Protein AF-X1DGK4-F1 (afdb_monomer)

Organism: NCBI:txid412755

Structure (mmCIF, N/CA/C/O backbone):
data_AF-X1DGK4-F1
#
_entry.id   AF-X1DGK4-F1
#
loop_
_atom_site.group_PDB
_atom_site.id
_atom_site.type_symbol
_atom_site.label_atom_id
_atom_site.label_alt_id
_atom_site.label_comp_id
_atom_site.label_asym_id
_atom_site.label_entity_id
_atom_site.label_seq_id
_atom_site.pdbx_PDB_ins_code
_atom_site.Cartn_x
_atom_site.Cartn_y
_atom_site.Cartn_z
_atom_site.occupancy
_atom_site.B_iso_or_equiv
_atom_site.auth_seq_id
_atom_site.auth_comp_id
_atom_site.auth_asym_id
_atom_site.auth_atom_id
_atom_site.pdbx_PDB_model_num
ATOM 1 N N . MET A 1 1 ? 18.820 -9.851 -25.382 1.00 37.72 1 MET A N 1
ATOM 2 C CA . MET A 1 1 ? 18.407 -8.999 -24.252 1.00 37.72 1 MET A CA 1
ATOM 3 C C . MET A 1 1 ? 16.902 -9.165 -24.184 1.00 37.72 1 MET A C 1
ATOM 5 O O . MET A 1 1 ? 16.258 -8.823 -25.163 1.00 37.72 1 MET A O 1
ATOM 9 N N . PHE A 1 2 ? 16.364 -9.852 -23.173 1.00 41.88 2 PHE A N 1
ATOM 10 C CA . PHE A 1 2 ? 14.907 -9.937 -23.044 1.00 41.88 2 PHE A CA 1
ATOM 11 C C . PHE A 1 2 ? 14.433 -8.544 -22.642 1.00 41.88 2 PHE A C 1
ATOM 13 O O . PHE A 1 2 ? 14.764 -8.086 -21.549 1.00 41.88 2 PHE A O 1
ATOM 20 N N . GLU A 1 3 ? 13.758 -7.847 -23.556 1.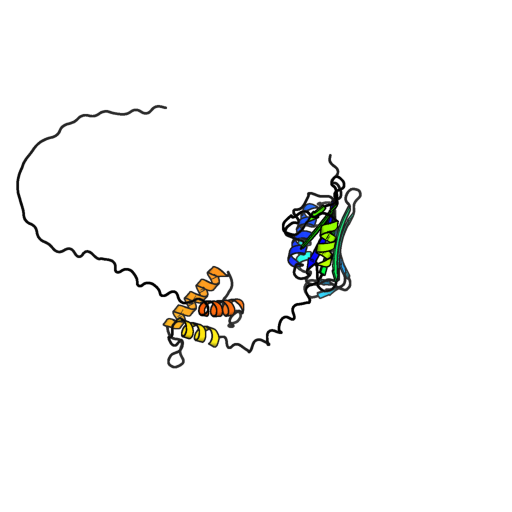00 51.84 3 GLU A N 1
ATOM 21 C CA . GLU A 1 3 ? 12.980 -6.662 -23.208 1.00 51.84 3 GLU A CA 1
ATOM 22 C C . GLU A 1 3 ? 12.075 -7.046 -22.036 1.00 51.84 3 GLU A C 1
ATOM 24 O O . GLU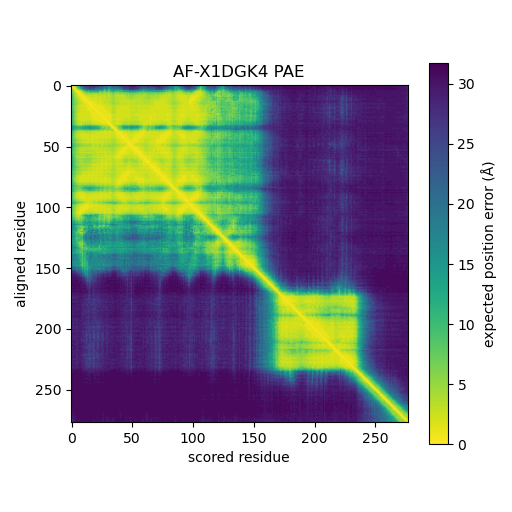 A 1 3 ? 11.429 -8.094 -22.053 1.00 51.84 3 GLU A O 1
ATOM 29 N N . SER A 1 4 ? 12.109 -6.264 -20.960 1.00 59.84 4 SER A N 1
ATOM 30 C CA . SER A 1 4 ? 11.258 -6.509 -19.801 1.00 59.84 4 SER A CA 1
ATOM 31 C C . SER A 1 4 ? 9.810 -6.321 -20.226 1.00 59.84 4 SER A C 1
ATOM 33 O O . SER A 1 4 ? 9.384 -5.204 -20.490 1.00 59.84 4 SER A O 1
ATOM 35 N N . ILE A 1 5 ? 9.068 -7.411 -20.323 1.00 61.56 5 ILE A N 1
ATOM 36 C CA . ILE A 1 5 ? 7.691 -7.409 -20.810 1.00 61.56 5 ILE A CA 1
ATOM 37 C C . ILE A 1 5 ? 6.784 -6.697 -19.796 1.00 61.56 5 ILE A C 1
ATOM 39 O O . ILE A 1 5 ? 7.003 -6.846 -18.585 1.00 61.56 5 ILE A O 1
ATOM 43 N N . PRO A 1 6 ? 5.799 -5.901 -20.253 1.00 63.31 6 PRO A N 1
ATOM 44 C CA . PRO A 1 6 ? 4.843 -5.268 -19.360 1.00 63.31 6 PRO A CA 1
ATOM 45 C C . PRO A 1 6 ? 4.000 -6.330 -18.653 1.00 63.31 6 PRO A C 1
ATOM 47 O O . PRO A 1 6 ? 3.403 -7.200 -19.285 1.00 63.31 6 PRO A O 1
ATOM 50 N N . LYS A 1 7 ? 3.951 -6.224 -17.329 1.00 76.19 7 LYS A N 1
ATOM 51 C CA . LYS A 1 7 ? 3.131 -7.048 -16.443 1.00 76.19 7 LYS A CA 1
ATOM 52 C C . LYS A 1 7 ? 2.004 -6.205 -15.903 1.00 76.19 7 LYS A C 1
ATOM 54 O O . LYS A 1 7 ? 2.250 -5.073 -15.479 1.00 76.19 7 LYS A O 1
ATOM 59 N N . GLU A 1 8 ? 0.798 -6.756 -15.862 1.00 78.50 8 GLU A N 1
ATOM 60 C CA . GLU A 1 8 ? -0.340 -6.081 -15.249 1.00 78.50 8 GLU A CA 1
ATOM 61 C C . GLU A 1 8 ? -0.880 -6.852 -14.051 1.00 78.50 8 GLU A C 1
ATOM 63 O O . GLU A 1 8 ? -0.996 -8.077 -14.065 1.00 78.50 8 GLU A O 1
ATOM 68 N N . ILE A 1 9 ? -1.199 -6.098 -13.002 1.00 81.88 9 ILE A N 1
ATOM 69 C CA . ILE A 1 9 ? -1.770 -6.590 -11.756 1.00 81.88 9 ILE A CA 1
ATOM 70 C C . ILE A 1 9 ? -3.021 -5.778 -11.470 1.00 81.88 9 ILE A C 1
ATOM 72 O O . ILE A 1 9 ? -2.945 -4.558 -11.327 1.00 81.88 9 ILE A O 1
ATOM 76 N N . ILE A 1 10 ? -4.158 -6.448 -11.314 1.00 82.00 10 ILE A N 1
ATOM 77 C CA . ILE A 1 10 ? -5.388 -5.827 -10.811 1.00 82.00 10 ILE A CA 1
ATOM 78 C C . ILE A 1 10 ? -5.710 -6.458 -9.466 1.00 82.00 10 ILE A C 1
ATOM 80 O O . ILE A 1 10 ? -6.089 -7.620 -9.416 1.00 82.00 10 ILE A O 1
ATOM 84 N N . GLY A 1 11 ? -5.561 -5.698 -8.386 1.00 83.00 11 GLY A N 1
ATOM 85 C CA . GLY A 1 11 ? -5.804 -6.138 -7.019 1.00 83.00 11 GLY A CA 1
ATOM 86 C C . GLY A 1 11 ? -7.044 -5.490 -6.407 1.00 83.00 11 GLY A C 1
ATOM 87 O O . GLY A 1 11 ? -7.286 -4.296 -6.588 1.00 83.00 11 GLY A O 1
ATOM 88 N N . ILE A 1 12 ? -7.812 -6.250 -5.627 1.00 83.62 12 ILE A N 1
ATOM 89 C CA . ILE A 1 12 ? -8.910 -5.716 -4.806 1.00 83.62 12 ILE A CA 1
ATOM 90 C C . ILE A 1 12 ? -8.653 -6.082 -3.347 1.00 83.62 12 ILE A C 1
ATOM 92 O O . ILE A 1 12 ? -8.341 -7.228 -3.025 1.00 83.62 12 ILE A O 1
ATOM 96 N N . ALA A 1 13 ? -8.788 -5.103 -2.455 1.00 85.31 13 ALA A N 1
ATOM 97 C CA . ALA A 1 13 ? -8.570 -5.292 -1.025 1.00 85.31 13 ALA A CA 1
ATOM 98 C C . ALA A 1 13 ? -9.462 -4.370 -0.185 1.00 85.31 13 ALA A C 1
ATOM 100 O O . ALA A 1 13 ? -10.015 -3.376 -0.664 1.00 85.31 13 ALA A O 1
ATOM 101 N N . TYR A 1 14 ? -9.596 -4.675 1.104 1.00 85.56 14 TYR A N 1
ATOM 102 C CA . TYR A 1 14 ? -10.248 -3.767 2.046 1.00 85.56 14 TYR A CA 1
ATOM 103 C C . TYR A 1 14 ? -9.376 -2.546 2.362 1.00 85.56 14 TYR A C 1
ATOM 105 O O . TYR A 1 14 ? -8.157 -2.638 2.453 1.00 85.56 14 TYR A O 1
ATOM 113 N N . ALA A 1 15 ? -10.007 -1.408 2.660 1.00 87.69 15 ALA A N 1
ATOM 114 C CA . ALA A 1 15 ? -9.309 -0.193 3.090 1.00 87.69 15 ALA A CA 1
ATOM 115 C C . ALA A 1 15 ? -8.479 -0.383 4.377 1.00 87.69 15 ALA A C 1
ATOM 117 O O . ALA A 1 15 ? -7.517 0.349 4.602 1.00 87.69 15 ALA A O 1
ATOM 118 N N . SER A 1 16 ? -8.815 -1.379 5.211 1.00 87.19 16 SER A N 1
ATOM 119 C CA . SER A 1 16 ? -8.002 -1.767 6.373 1.00 87.19 16 SER A CA 1
ATOM 120 C C . SER A 1 16 ? -6.618 -2.289 5.994 1.00 87.19 16 SER A C 1
ATOM 122 O O . SER A 1 16 ? -5.704 -2.197 6.805 1.00 87.19 16 SER A O 1
ATOM 124 N N . GLU A 1 17 ? -6.458 -2.792 4.770 1.00 88.69 17 GLU A N 1
ATO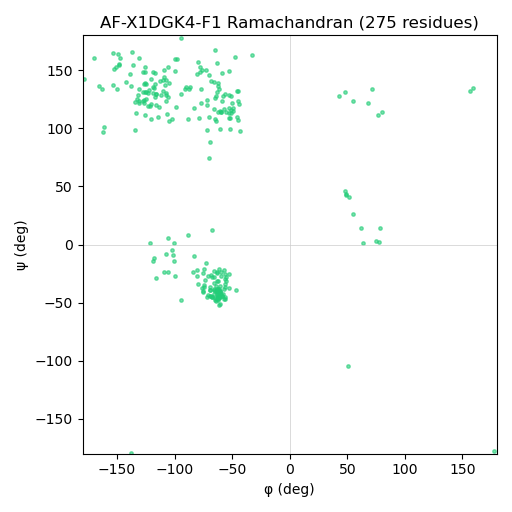M 125 C CA . GLU A 1 17 ? -5.207 -3.349 4.258 1.00 88.69 17 GLU A CA 1
ATOM 126 C C . GLU A 1 17 ? -4.312 -2.294 3.604 1.00 88.69 17 GLU A C 1
ATOM 128 O O . GLU A 1 17 ? -3.277 -2.630 3.032 1.00 88.69 17 GLU A O 1
ATOM 133 N N . TRP A 1 18 ? -4.657 -1.004 3.709 1.00 92.31 18 TRP A N 1
ATOM 134 C CA . TRP A 1 18 ? -3.868 0.073 3.109 1.00 92.31 18 TRP A CA 1
ATOM 135 C C . TRP A 1 18 ? -2.384 0.021 3.500 1.00 92.31 18 TRP A C 1
ATOM 137 O O . TRP A 1 18 ? -1.516 0.270 2.668 1.00 92.31 18 TRP A O 1
ATOM 147 N N . ASP A 1 19 ? -2.059 -0.344 4.742 1.00 90.25 19 ASP A N 1
ATOM 148 C CA . ASP A 1 19 ? -0.663 -0.482 5.169 1.00 90.25 19 ASP A CA 1
ATOM 149 C C . ASP A 1 19 ? 0.090 -1.599 4.424 1.00 90.25 19 ASP A C 1
ATOM 151 O O . ASP A 1 19 ? 1.262 -1.406 4.091 1.00 90.25 19 ASP A O 1
ATOM 155 N N . HIS A 1 20 ? -0.572 -2.714 4.100 1.00 87.62 20 HIS A N 1
ATOM 156 C CA . HIS A 1 20 ? -0.001 -3.800 3.296 1.00 87.62 20 HIS A CA 1
ATOM 157 C C . HIS A 1 20 ? 0.142 -3.386 1.826 1.00 87.62 20 HIS A C 1
ATOM 159 O O . HIS A 1 20 ? 1.217 -3.539 1.247 1.00 87.62 20 HIS A O 1
ATOM 165 N N . ILE A 1 21 ? -0.885 -2.753 1.250 1.00 90.50 21 ILE A N 1
ATOM 166 C CA . ILE A 1 21 ? -0.847 -2.240 -0.131 1.00 90.50 21 ILE A CA 1
ATOM 167 C C . ILE A 1 21 ? 0.263 -1.195 -0.285 1.00 90.50 21 ILE A C 1
ATOM 169 O O . ILE A 1 21 ? 1.006 -1.214 -1.261 1.00 90.50 21 ILE A O 1
ATOM 173 N N . LYS A 1 22 ? 0.464 -0.320 0.709 1.00 92.00 22 LYS A N 1
ATOM 174 C CA . LYS A 1 22 ? 1.599 0.615 0.726 1.00 92.00 22 LYS A CA 1
ATOM 175 C C . LYS A 1 22 ? 2.938 -0.098 0.660 1.00 92.00 22 LYS A C 1
ATOM 177 O O . LYS A 1 22 ? 3.841 0.394 -0.009 1.00 92.00 22 LYS A O 1
ATOM 182 N N . GLN A 1 23 ? 3.113 -1.196 1.390 1.00 89.50 23 GLN A N 1
ATOM 183 C CA . GLN A 1 23 ? 4.359 -1.962 1.336 1.00 89.50 23 GLN A CA 1
ATOM 184 C C . GLN A 1 23 ? 4.570 -2.564 -0.052 1.00 89.50 23 GLN A C 1
ATOM 186 O O . GLN A 1 23 ? 5.683 -2.484 -0.565 1.00 89.50 23 GLN A O 1
ATOM 191 N N . PHE A 1 24 ? 3.504 -3.065 -0.676 1.00 88.25 24 PHE A N 1
ATOM 192 C CA . PHE A 1 24 ? 3.545 -3.567 -2.046 1.00 88.25 24 PHE A CA 1
ATOM 193 C C . PHE A 1 24 ? 3.950 -2.484 -3.051 1.00 88.25 24 PHE A C 1
ATOM 195 O O . PHE A 1 24 ? 4.915 -2.661 -3.788 1.00 88.25 24 PHE A O 1
ATOM 202 N N . VAL A 1 25 ? 3.287 -1.320 -3.018 1.00 91.81 25 VAL A N 1
ATOM 203 C CA . VAL A 1 25 ? 3.622 -0.173 -3.881 1.00 91.81 25 VAL A CA 1
ATOM 204 C C . VAL A 1 25 ? 5.086 0.221 -3.695 1.00 91.81 25 VAL A C 1
ATOM 206 O O . VAL A 1 25 ? 5.796 0.435 -4.671 1.00 91.81 25 VAL A O 1
ATOM 209 N N . LYS A 1 26 ? 5.568 0.291 -2.448 1.00 91.56 26 LYS A N 1
ATOM 210 C CA . LYS A 1 26 ? 6.972 0.615 -2.169 1.00 91.56 26 LYS A CA 1
ATOM 211 C C . LYS A 1 26 ? 7.927 -0.420 -2.747 1.00 91.56 26 LYS A C 1
ATOM 213 O O . LYS A 1 26 ? 8.930 -0.018 -3.315 1.00 91.56 26 LYS A O 1
ATOM 218 N N . ALA A 1 27 ? 7.632 -1.711 -2.606 1.00 88.19 27 ALA A N 1
ATOM 219 C CA . ALA A 1 27 ? 8.454 -2.771 -3.177 1.00 88.19 27 ALA A CA 1
ATOM 220 C C . ALA A 1 27 ? 8.510 -2.658 -4.708 1.00 88.19 27 ALA A C 1
ATOM 222 O O . ALA A 1 27 ? 9.598 -2.688 -5.277 1.00 88.19 27 ALA A O 1
ATOM 223 N N . LEU A 1 28 ? 7.362 -2.428 -5.353 1.00 88.44 28 LEU A N 1
ATOM 224 C CA . LEU A 1 28 ? 7.272 -2.261 -6.802 1.00 88.44 28 LEU A CA 1
ATOM 225 C C . LEU A 1 28 ? 8.067 -1.039 -7.281 1.00 88.44 28 LEU A C 1
ATOM 227 O O . LEU A 1 28 ? 8.893 -1.162 -8.184 1.00 88.44 28 LEU A O 1
ATOM 231 N N . LEU A 1 29 ? 7.900 0.116 -6.629 1.00 90.56 29 LEU A N 1
ATOM 232 C CA . LEU A 1 29 ? 8.711 1.306 -6.904 1.00 90.56 29 LEU A CA 1
ATOM 233 C C . LEU A 1 29 ? 10.198 1.037 -6.669 1.00 90.56 29 LEU A C 1
ATOM 235 O O . LEU A 1 29 ? 11.021 1.428 -7.483 1.00 90.56 29 LEU A O 1
ATOM 239 N N . SER A 1 30 ? 10.566 0.340 -5.594 1.00 88.19 30 SER A N 1
ATOM 240 C CA . SER A 1 30 ? 11.967 0.036 -5.304 1.00 88.19 30 SER A CA 1
ATOM 241 C C . SER A 1 30 ? 12.631 -0.835 -6.373 1.00 88.19 30 SER A C 1
ATOM 243 O O . SER A 1 30 ? 13.833 -0.685 -6.571 1.00 88.19 30 SER A O 1
ATOM 245 N N . MET A 1 31 ? 11.878 -1.716 -7.037 1.00 84.00 31 MET A N 1
ATOM 246 C CA . MET A 1 31 ? 12.382 -2.603 -8.093 1.00 84.00 31 MET A CA 1
ATOM 247 C C . MET A 1 31 ? 12.427 -1.949 -9.478 1.00 84.00 31 MET A C 1
ATOM 249 O O . MET A 1 31 ? 13.173 -2.408 -10.337 1.00 84.00 31 MET A O 1
ATOM 253 N N . THR A 1 32 ? 11.608 -0.922 -9.709 1.00 86.19 32 THR A N 1
ATOM 254 C CA . THR A 1 32 ? 11.408 -0.310 -11.036 1.00 86.19 32 THR A CA 1
ATOM 255 C C . THR A 1 32 ? 12.009 1.087 -11.159 1.00 86.19 32 THR A C 1
ATOM 257 O O . THR A 1 32 ? 12.315 1.525 -12.267 1.00 86.19 32 THR A O 1
ATOM 260 N N . LEU A 1 33 ? 12.199 1.786 -10.036 1.00 86.25 33 LEU A N 1
ATOM 261 C CA . LEU A 1 33 ? 12.866 3.080 -9.992 1.00 86.25 33 LEU A CA 1
ATOM 262 C C . LEU A 1 33 ? 14.336 2.906 -10.383 1.00 86.25 33 LEU A C 1
ATOM 264 O O . LEU A 1 33 ? 15.102 2.242 -9.683 1.00 86.25 33 LEU A O 1
ATOM 268 N N . ASP A 1 34 ? 14.705 3.541 -11.487 1.00 76.38 34 ASP A N 1
ATOM 269 C CA . ASP A 1 34 ? 16.066 3.598 -12.008 1.00 76.38 34 ASP A CA 1
ATOM 270 C C . ASP A 1 34 ? 16.714 4.932 -11.620 1.00 76.38 34 ASP A C 1
ATOM 272 O O . ASP A 1 34 ? 16.017 5.895 -11.314 1.00 76.38 34 ASP A O 1
ATOM 276 N N . SER A 1 35 ? 18.042 5.016 -11.625 1.00 68.12 35 SER A N 1
ATOM 277 C CA . SER A 1 35 ? 18.765 6.237 -11.254 1.00 68.12 35 SER A CA 1
ATOM 278 C C . SER A 1 35 ? 18.539 7.409 -12.211 1.00 68.12 35 SER A C 1
ATOM 280 O O . SER A 1 35 ? 18.739 8.553 -11.806 1.00 68.12 35 SER A O 1
ATOM 282 N N . GLU A 1 36 ? 18.140 7.137 -13.455 1.00 73.62 36 GLU A N 1
ATOM 283 C CA . GLU A 1 36 ? 17.947 8.158 -14.496 1.00 73.62 36 GLU A CA 1
ATOM 284 C C . GLU A 1 36 ? 16.478 8.528 -14.737 1.00 73.62 36 GLU A C 1
ATOM 286 O O . GLU A 1 36 ? 16.190 9.456 -15.489 1.00 73.62 36 GLU A O 1
ATOM 291 N N . GLU A 1 37 ? 15.539 7.843 -14.084 1.00 80.31 37 GLU A N 1
ATOM 292 C CA . GLU A 1 37 ? 14.111 8.040 -14.308 1.00 80.31 37 GLU A CA 1
ATOM 293 C C . GLU A 1 37 ? 13.365 8.336 -13.006 1.00 80.31 37 GLU A C 1
ATOM 295 O O . GLU A 1 37 ? 13.751 7.908 -11.920 1.00 80.31 37 GLU A O 1
ATOM 300 N N . GLU A 1 38 ? 12.252 9.055 -13.115 1.00 89.50 38 GLU A N 1
ATOM 301 C CA . GLU A 1 38 ? 11.467 9.493 -11.966 1.00 89.50 38 GLU A CA 1
ATOM 302 C C . GLU A 1 38 ? 10.005 9.077 -12.074 1.00 89.50 38 GLU A C 1
ATOM 304 O O . GLU A 1 38 ? 9.430 9.003 -13.159 1.00 89.50 38 GLU A O 1
ATOM 309 N N . TYR A 1 39 ? 9.397 8.831 -10.916 1.00 92.88 39 TYR A N 1
ATOM 310 C CA . TYR A 1 39 ? 7.955 8.658 -10.812 1.00 92.88 39 TYR A CA 1
ATOM 311 C C . TYR A 1 39 ? 7.293 9.980 -10.441 1.00 92.88 39 TYR A C 1
ATOM 313 O O . TYR A 1 39 ? 7.646 10.580 -9.426 1.00 92.88 39 TYR A O 1
ATOM 321 N N . SER A 1 40 ? 6.266 10.379 -11.181 1.00 93.50 40 SER A N 1
ATOM 322 C CA . SER A 1 40 ? 5.312 11.398 -10.742 1.00 93.50 40 SER A CA 1
ATOM 323 C C . SER A 1 40 ? 4.255 10.744 -9.858 1.00 93.50 40 SER A C 1
ATOM 325 O O . SER A 1 40 ? 3.522 9.869 -10.319 1.00 93.50 40 SER A O 1
ATOM 327 N N . LEU A 1 41 ? 4.184 11.150 -8.589 1.00 95.69 41 LEU A N 1
ATOM 328 C CA . LEU A 1 41 ? 3.138 10.765 -7.644 1.00 95.69 41 LEU A CA 1
ATOM 329 C C . LEU A 1 41 ? 2.101 11.879 -7.582 1.00 95.69 41 LEU A C 1
ATOM 331 O O . LEU A 1 41 ? 2.396 12.966 -7.098 1.00 95.69 41 LEU A O 1
ATOM 335 N N . ILE A 1 42 ? 0.869 11.556 -7.965 1.00 96.50 42 ILE A N 1
ATOM 336 C CA . ILE A 1 42 ? -0.293 12.436 -7.843 1.00 96.50 42 ILE A CA 1
ATOM 337 C C . ILE A 1 42 ? -1.288 11.786 -6.887 1.00 96.50 42 ILE A C 1
ATOM 339 O O . ILE A 1 42 ? -1.776 10.682 -7.141 1.00 96.50 42 ILE A O 1
ATOM 343 N N . ALA A 1 43 ? -1.607 12.461 -5.787 1.00 96.81 43 ALA A N 1
ATOM 344 C CA . ALA A 1 43 ? -2.609 12.023 -4.824 1.00 96.81 43 ALA A CA 1
ATOM 345 C C . ALA A 1 43 ? -3.770 13.021 -4.756 1.00 96.81 43 ALA A C 1
ATOM 347 O O . ALA A 1 43 ? -3.563 14.210 -4.527 1.00 96.81 43 ALA A O 1
ATOM 348 N N . LEU A 1 44 ? -4.993 12.520 -4.922 1.00 97.06 44 LEU A N 1
ATOM 349 C CA . LEU A 1 44 ? -6.228 13.298 -4.893 1.00 97.06 44 LEU A CA 1
ATOM 350 C C . LEU A 1 44 ? -6.983 13.077 -3.585 1.00 97.06 44 LEU A C 1
ATOM 352 O O . LEU A 1 44 ? -7.092 11.942 -3.098 1.00 97.06 44 LEU A O 1
ATOM 356 N N . ASN A 1 45 ? -7.524 14.167 -3.040 1.00 96.12 45 ASN A N 1
ATOM 357 C CA . ASN A 1 45 ? -8.277 14.200 -1.787 1.00 96.12 45 ASN A CA 1
ATOM 358 C C . ASN A 1 45 ? -7.559 13.445 -0.656 1.00 96.12 45 ASN A C 1
ATOM 360 O O . ASN A 1 45 ? -8.150 12.638 0.064 1.00 96.12 45 ASN A O 1
ATOM 364 N N . ALA A 1 46 ? -6.257 13.695 -0.523 1.00 96.12 46 ALA A N 1
ATOM 365 C CA . ALA A 1 46 ? -5.356 12.939 0.331 1.00 96.12 46 ALA A CA 1
ATOM 366 C C . ALA A 1 46 ? -5.079 13.623 1.674 1.00 96.12 46 ALA A C 1
ATOM 368 O O . ALA A 1 46 ? -5.038 14.848 1.787 1.00 96.12 46 ALA A O 1
ATOM 369 N N . ILE A 1 47 ? -4.840 12.813 2.705 1.00 96.00 47 ILE A N 1
ATOM 370 C CA . ILE A 1 47 ? -4.290 13.245 3.988 1.00 96.00 47 ILE A CA 1
ATOM 371 C C . ILE A 1 47 ? -2.844 12.767 4.062 1.00 96.00 47 ILE A C 1
ATOM 373 O O . ILE A 1 47 ? -2.571 11.569 4.155 1.00 96.00 47 ILE A O 1
ATOM 377 N N . ILE A 1 48 ? -1.918 13.721 4.041 1.00 94.81 48 ILE A N 1
ATOM 378 C CA . ILE A 1 48 ? -0.475 13.486 4.022 1.00 94.81 48 ILE A CA 1
ATOM 379 C C . ILE A 1 48 ? 0.143 14.269 5.172 1.00 94.81 48 ILE A C 1
ATOM 381 O O . ILE A 1 48 ? -0.058 15.477 5.287 1.00 94.81 48 ILE A O 1
ATOM 385 N N . ASN A 1 49 ? 0.882 13.595 6.059 1.00 93.00 49 ASN A N 1
ATOM 386 C CA . ASN A 1 49 ? 1.451 14.223 7.264 1.00 93.00 49 ASN A CA 1
ATOM 387 C C . ASN A 1 49 ? 0.396 14.998 8.088 1.00 93.00 49 ASN A C 1
ATOM 389 O O . ASN A 1 49 ? 0.656 16.098 8.578 1.00 93.00 49 ASN A O 1
ATOM 393 N N . ASN A 1 50 ? -0.811 14.433 8.218 1.00 92.25 50 ASN A N 1
ATOM 394 C CA . ASN A 1 50 ? -1.976 15.035 8.885 1.00 92.25 50 ASN A CA 1
ATOM 395 C C . ASN A 1 50 ? -2.495 16.346 8.260 1.00 92.25 50 ASN A C 1
ATOM 397 O O . ASN A 1 50 ? -3.298 17.039 8.884 1.00 92.25 50 ASN A O 1
ATOM 401 N N . LYS A 1 51 ? -2.068 16.693 7.043 1.00 96.19 51 LYS A N 1
ATOM 402 C CA . LYS A 1 51 ? -2.610 17.810 6.262 1.00 96.19 51 LYS A CA 1
ATOM 403 C C . LYS A 1 51 ? -3.449 17.276 5.114 1.00 96.19 51 LYS A C 1
ATOM 405 O O . LYS A 1 51 ? -3.092 16.267 4.514 1.00 96.19 51 LYS A O 1
ATOM 410 N N . ARG A 1 52 ? -4.561 17.950 4.829 1.00 96.88 52 ARG A N 1
ATOM 411 C CA . ARG A 1 52 ? -5.449 17.602 3.721 1.00 96.88 52 ARG A CA 1
ATOM 412 C C . ARG A 1 52 ? -5.022 18.345 2.460 1.00 96.88 52 ARG A C 1
ATOM 414 O O . ARG A 1 52 ? -4.761 19.543 2.527 1.00 96.88 52 ARG A O 1
ATOM 421 N N . TYR A 1 53 ? -4.992 17.627 1.349 1.00 96.62 53 TYR A N 1
ATOM 422 C CA . TYR A 1 53 ? -4.677 18.123 0.018 1.00 96.62 53 TYR A CA 1
ATOM 423 C C . TYR A 1 53 ? -5.799 17.706 -0.930 1.00 96.62 53 TYR A C 1
ATOM 425 O O . TYR A 1 53 ? -6.210 16.546 -0.917 1.00 96.62 53 TYR A O 1
ATOM 433 N N . GLU A 1 54 ? -6.310 18.644 -1.724 1.00 96.31 54 GLU A N 1
ATOM 434 C CA . GLU A 1 54 ? -7.213 18.311 -2.836 1.00 96.31 54 GLU A CA 1
ATOM 435 C C . GLU A 1 54 ? -6.431 17.610 -3.945 1.00 96.31 54 GLU A C 1
ATOM 437 O O . GLU A 1 54 ? -6.836 16.553 -4.417 1.00 96.31 54 GLU A O 1
ATOM 442 N N . GLU A 1 55 ? -5.250 18.140 -4.249 1.00 97.12 55 GLU A N 1
ATOM 443 C CA . GLU A 1 55 ? -4.263 17.549 -5.137 1.00 97.12 55 GLU A CA 1
ATOM 444 C C . GLU A 1 55 ? -2.873 17.715 -4.515 1.00 97.12 55 GLU A C 1
ATOM 446 O O . GLU A 1 55 ? -2.539 18.762 -3.950 1.00 97.12 55 GLU A O 1
ATOM 451 N N . TYR A 1 56 ? -2.076 16.653 -4.567 1.00 96.50 56 TYR A N 1
ATOM 452 C CA . TYR A 1 56 ? -0.692 16.641 -4.124 1.00 96.50 56 TYR A CA 1
ATOM 453 C C . TYR A 1 56 ? 0.167 15.967 -5.188 1.00 96.50 56 TYR A C 1
ATOM 455 O O . TYR A 1 56 ? 0.026 14.764 -5.409 1.00 96.50 56 TYR A O 1
ATOM 463 N N . ASP A 1 57 ? 1.046 16.746 -5.812 1.00 96.12 57 ASP A N 1
ATOM 464 C CA . ASP A 1 57 ? 1.942 16.313 -6.883 1.00 96.12 57 ASP A CA 1
ATOM 465 C C . ASP A 1 57 ? 3.406 16.422 -6.432 1.00 96.12 57 ASP A C 1
ATOM 467 O O . ASP A 1 57 ? 3.838 17.447 -5.890 1.00 96.12 57 ASP A O 1
ATOM 471 N N . ILE A 1 58 ? 4.166 15.342 -6.604 1.00 94.75 58 ILE A N 1
ATOM 472 C CA . ILE A 1 58 ? 5.594 15.293 -6.301 1.00 94.75 58 ILE A CA 1
ATOM 473 C C . ILE A 1 58 ? 6.317 14.256 -7.159 1.00 94.75 58 ILE A C 1
ATOM 475 O O . ILE A 1 58 ? 5.790 13.194 -7.483 1.00 94.75 58 ILE A O 1
ATOM 479 N N . GLN A 1 59 ? 7.594 14.516 -7.424 1.00 93.38 59 GLN A N 1
ATOM 480 C CA . GLN A 1 59 ? 8.490 13.565 -8.071 1.00 93.38 59 GLN A CA 1
ATOM 481 C C . GLN A 1 59 ? 9.232 12.690 -7.051 1.00 93.38 59 GLN A C 1
ATOM 483 O O . GLN A 1 59 ? 9.810 13.178 -6.073 1.00 93.38 59 GLN A O 1
ATOM 488 N N . ILE A 1 60 ? 9.268 11.386 -7.312 1.00 92.25 60 ILE A N 1
ATOM 489 C CA . ILE A 1 60 ? 10.064 10.395 -6.591 1.00 92.25 60 ILE A CA 1
ATOM 490 C C . ILE A 1 60 ? 11.251 10.026 -7.480 1.00 92.25 60 ILE A C 1
ATOM 492 O O . ILE A 1 60 ? 11.100 9.298 -8.456 1.00 92.25 60 ILE A O 1
ATOM 496 N N . LYS A 1 61 ? 12.434 10.518 -7.104 1.00 91.00 61 LYS A N 1
ATOM 497 C CA . LYS A 1 61 ? 13.709 10.294 -7.808 1.00 91.00 61 LYS A CA 1
ATOM 498 C C . LYS A 1 61 ? 14.642 9.343 -7.059 1.00 91.00 61 LYS A C 1
ATOM 500 O O . LYS A 1 61 ? 15.716 9.000 -7.531 1.00 91.00 61 LYS A O 1
ATOM 505 N N . SER A 1 62 ? 14.295 8.978 -5.825 1.00 89.88 62 SER A N 1
ATOM 506 C CA . SER A 1 62 ? 15.170 8.189 -4.959 1.00 89.88 62 SER A CA 1
ATOM 507 C C . SER A 1 62 ? 14.406 7.268 -4.016 1.00 89.88 62 SER A C 1
ATOM 509 O O . SER A 1 62 ? 13.290 7.557 -3.576 1.00 89.88 62 SER A O 1
ATOM 511 N N . GLN A 1 63 ? 15.078 6.195 -3.596 1.00 86.75 63 GLN A N 1
ATOM 512 C CA . GLN A 1 63 ? 14.577 5.248 -2.594 1.00 86.75 63 GLN A CA 1
ATOM 513 C C . GLN A 1 63 ? 14.211 5.930 -1.263 1.00 86.75 63 GLN A C 1
ATOM 515 O O . GLN A 1 63 ? 13.305 5.499 -0.550 1.00 86.75 63 GLN A O 1
ATOM 520 N N . ALA A 1 64 ? 14.888 7.028 -0.912 1.00 87.81 64 ALA A N 1
ATOM 521 C CA . ALA A 1 64 ? 14.560 7.799 0.282 1.00 87.81 64 ALA A CA 1
ATOM 522 C C . ALA A 1 64 ? 13.173 8.455 0.176 1.00 87.81 64 ALA A C 1
ATOM 524 O O . ALA A 1 64 ? 12.430 8.468 1.159 1.00 87.81 64 ALA A O 1
ATOM 525 N N . GLN A 1 65 ? 12.805 8.945 -1.011 1.00 90.06 65 GLN A N 1
ATOM 526 C CA . GLN A 1 65 ? 11.525 9.609 -1.269 1.00 90.06 65 GLN A CA 1
ATOM 527 C C . GLN A 1 65 ? 10.351 8.628 -1.346 1.00 90.06 65 GLN A C 1
ATOM 529 O O . GLN A 1 65 ? 9.241 9.003 -0.983 1.00 90.06 65 GLN A O 1
ATOM 534 N N . ILE A 1 66 ? 10.585 7.351 -1.671 1.00 91.19 66 ILE A N 1
ATOM 535 C CA . ILE A 1 66 ? 9.560 6.290 -1.586 1.00 91.19 66 ILE A CA 1
ATOM 536 C C . ILE A 1 66 ? 8.946 6.210 -0.172 1.00 91.19 66 ILE A C 1
ATOM 538 O O . ILE A 1 66 ? 7.772 5.868 0.002 1.00 91.19 66 ILE A O 1
ATOM 542 N N . LYS A 1 67 ? 9.700 6.595 0.872 1.00 88.81 67 LYS A N 1
ATOM 543 C CA . LYS A 1 67 ? 9.193 6.650 2.254 1.00 88.81 67 LYS A CA 1
ATOM 544 C C . LYS A 1 67 ? 8.025 7.622 2.427 1.00 88.81 67 LYS A C 1
ATOM 546 O O . LYS A 1 67 ? 7.256 7.421 3.370 1.00 88.81 67 LYS A O 1
ATOM 551 N N . LEU A 1 68 ? 7.845 8.594 1.530 1.00 89.94 68 LEU A N 1
ATOM 552 C CA . LEU A 1 68 ? 6.702 9.506 1.514 1.00 89.94 68 LEU A CA 1
ATOM 553 C C . LEU A 1 68 ? 5.367 8.761 1.443 1.00 89.94 68 LEU A C 1
ATOM 555 O O . LEU A 1 68 ? 4.421 9.162 2.104 1.00 89.94 68 LEU A O 1
ATOM 559 N N . LEU A 1 69 ? 5.289 7.615 0.763 1.00 91.06 69 LEU A N 1
ATOM 560 C CA . LEU A 1 69 ? 4.060 6.810 0.744 1.00 91.06 69 LEU A CA 1
ATOM 561 C C . LEU A 1 69 ? 3.582 6.424 2.154 1.00 91.06 69 LEU A C 1
ATOM 563 O O . LEU A 1 69 ? 2.397 6.207 2.377 1.00 91.06 69 LEU A O 1
ATOM 567 N N . SER A 1 70 ? 4.491 6.361 3.135 1.00 91.94 70 SER A N 1
ATOM 568 C CA . SER A 1 70 ? 4.144 6.072 4.534 1.00 91.94 70 SER A CA 1
ATOM 569 C C . SER A 1 70 ? 3.332 7.180 5.197 1.00 91.94 70 SER A C 1
ATOM 571 O O . SER A 1 70 ? 2.607 6.888 6.145 1.00 91.94 70 SER A O 1
ATOM 573 N N . SER A 1 71 ? 3.481 8.431 4.754 1.00 93.62 71 SER A N 1
ATOM 574 C CA . SER A 1 71 ? 2.792 9.573 5.356 1.00 93.62 71 SER A CA 1
ATOM 575 C C . SER A 1 71 ? 1.370 9.760 4.839 1.00 93.62 71 SER A C 1
ATOM 577 O O . SER A 1 71 ? 0.633 10.556 5.424 1.00 93.62 71 SER A O 1
ATOM 579 N N . ILE A 1 72 ? 0.982 9.029 3.787 1.00 95.00 72 ILE A N 1
ATOM 580 C CA . ILE A 1 72 ? -0.374 9.027 3.244 1.00 95.00 72 ILE A CA 1
ATOM 581 C C . ILE A 1 72 ? -1.252 8.133 4.125 1.00 95.00 72 ILE A C 1
ATOM 583 O O . ILE A 1 72 ? -1.116 6.901 4.152 1.00 95.00 72 ILE A O 1
ATOM 587 N N . THR A 1 73 ? -2.147 8.760 4.882 1.00 93.81 73 THR A N 1
ATOM 588 C CA . THR A 1 73 ? -3.065 8.072 5.799 1.00 93.81 73 THR A CA 1
ATOM 589 C C . THR A 1 73 ? -4.458 7.908 5.215 1.00 93.81 73 THR A C 1
ATOM 591 O O . THR A 1 73 ? -5.142 6.952 5.570 1.00 93.81 73 THR A O 1
ATOM 594 N N . ASP A 1 74 ? -4.857 8.802 4.312 1.00 93.94 74 ASP A N 1
ATOM 595 C CA . ASP A 1 74 ? -6.141 8.756 3.623 1.00 93.94 74 ASP A CA 1
ATOM 596 C C . ASP A 1 74 ? -6.031 9.350 2.212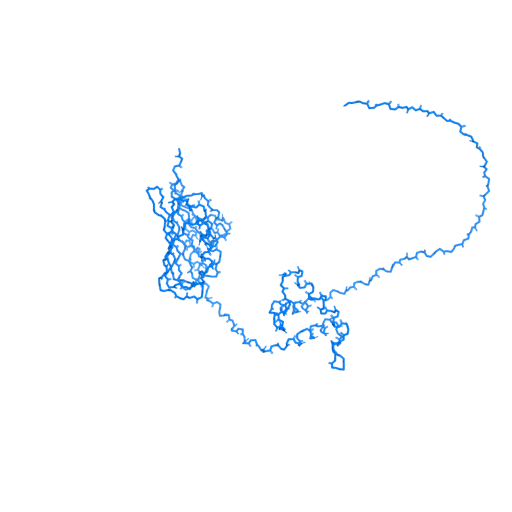 1.00 93.94 74 ASP A C 1
ATOM 598 O O . ASP A 1 74 ? -5.126 10.147 1.967 1.00 93.94 74 ASP A O 1
ATOM 602 N N . PHE A 1 75 ? -6.901 8.945 1.288 1.00 96.19 75 PHE A N 1
ATOM 603 C CA . PHE A 1 75 ? -6.911 9.378 -0.116 1.00 96.19 75 PHE A CA 1
ATOM 604 C C . PHE A 1 75 ? -8.176 8.906 -0.837 1.00 96.19 75 PHE A C 1
ATOM 606 O O . PHE A 1 75 ? -8.814 7.942 -0.413 1.00 96.19 75 PHE A O 1
ATOM 613 N N . GLU A 1 76 ? -8.499 9.548 -1.957 1.00 95.44 76 GLU A N 1
ATOM 614 C CA . GLU A 1 76 ? -9.453 9.023 -2.940 1.00 95.44 76 GLU A CA 1
ATOM 615 C C . GLU A 1 76 ? -8.726 8.269 -4.053 1.00 95.44 76 GLU A C 1
ATOM 617 O O . GLU A 1 76 ? -9.072 7.132 -4.376 1.00 95.44 76 GLU A O 1
ATOM 622 N N . LYS A 1 77 ? -7.672 8.875 -4.608 1.00 96.50 77 LYS A N 1
ATOM 623 C CA . LYS A 1 77 ? -6.869 8.278 -5.675 1.00 96.50 77 LYS A CA 1
ATOM 624 C C . LYS A 1 77 ? -5.396 8.612 -5.494 1.00 96.50 77 LYS A C 1
ATOM 626 O O . LYS A 1 77 ? -5.055 9.739 -5.163 1.00 96.50 77 LYS A O 1
ATOM 631 N N . ILE A 1 78 ? -4.532 7.640 -5.741 1.00 97.50 78 ILE A N 1
ATOM 632 C CA . ILE A 1 78 ? -3.088 7.809 -5.879 1.00 97.50 78 ILE A CA 1
ATOM 633 C C . ILE A 1 78 ? -2.717 7.259 -7.245 1.00 97.50 78 ILE A C 1
ATOM 635 O O . ILE A 1 78 ? -3.101 6.143 -7.588 1.00 97.50 78 ILE A O 1
ATOM 639 N N . SER A 1 79 ? -1.974 8.039 -8.011 1.00 96.31 79 SER A N 1
ATOM 640 C CA . SER A 1 79 ? -1.450 7.635 -9.305 1.00 96.31 79 SER A CA 1
ATOM 641 C C . SER A 1 79 ? 0.058 7.846 -9.306 1.00 96.31 79 SER A C 1
ATOM 643 O O . SER A 1 79 ? 0.531 8.904 -8.902 1.00 96.31 79 SER A O 1
ATOM 645 N N . LEU A 1 80 ? 0.805 6.836 -9.728 1.00 95.19 80 LEU A N 1
ATOM 646 C CA . LEU A 1 80 ? 2.249 6.872 -9.903 1.00 95.19 80 LEU A CA 1
ATOM 647 C C . LEU A 1 80 ? 2.541 6.559 -11.362 1.00 95.19 80 LEU A C 1
ATOM 649 O O . LEU A 1 80 ? 2.166 5.490 -11.846 1.00 95.19 80 LEU A O 1
ATOM 653 N N . TYR A 1 81 ? 3.205 7.483 -12.041 1.00 92.19 81 TYR A N 1
ATOM 654 C CA . TYR A 1 81 ? 3.551 7.341 -13.449 1.00 92.19 81 TYR A CA 1
ATOM 655 C C . TYR A 1 81 ? 5.048 7.512 -13.634 1.00 92.19 81 TYR A C 1
ATOM 657 O O . TYR A 1 81 ? 5.615 8.493 -13.164 1.00 92.19 81 TYR A O 1
ATOM 665 N N . GLN A 1 82 ? 5.661 6.585 -14.355 1.00 89.31 82 GLN A N 1
ATOM 666 C CA . GLN A 1 82 ? 7.007 6.716 -14.891 1.00 89.31 82 GLN A CA 1
ATOM 667 C C . GLN A 1 82 ? 6.911 6.475 -16.390 1.00 89.31 82 GLN A C 1
ATOM 669 O O . GLN A 1 82 ? 6.355 5.466 -16.835 1.00 89.31 82 GLN A O 1
ATOM 674 N N . TYR A 1 83 ? 7.399 7.440 -17.157 1.00 81.75 83 TYR A N 1
ATOM 675 C CA . TYR A 1 83 ? 7.353 7.411 -18.607 1.00 81.75 83 TYR A CA 1
ATOM 676 C C . TYR A 1 83 ? 8.710 7.825 -19.163 1.00 81.75 83 TYR A C 1
ATOM 678 O O . TYR A 1 83 ? 9.184 8.928 -18.893 1.00 81.75 83 TYR A O 1
ATOM 686 N N . SER A 1 84 ? 9.303 6.944 -19.956 1.00 76.75 84 SER A N 1
ATOM 687 C CA . SER A 1 84 ? 10.484 7.198 -20.769 1.00 76.75 84 SER A CA 1
ATOM 688 C C . SER A 1 84 ? 10.310 6.555 -22.146 1.00 76.75 84 SER A C 1
ATOM 690 O O . SER A 1 84 ? 9.278 5.950 -22.440 1.00 76.75 84 SER A O 1
ATOM 692 N N . GLU A 1 85 ? 11.320 6.687 -23.005 1.00 69.81 85 GLU A N 1
ATOM 693 C CA . GLU A 1 85 ? 11.348 6.013 -24.309 1.00 69.81 85 GLU A CA 1
ATOM 694 C C . GLU A 1 85 ? 11.292 4.477 -24.176 1.00 69.81 85 GLU A C 1
ATOM 696 O O . GLU A 1 85 ? 10.760 3.807 -25.057 1.00 69.81 85 GLU A O 1
ATOM 701 N N . TYR A 1 86 ? 11.767 3.923 -23.053 1.00 70.62 86 TYR A N 1
ATOM 702 C CA . TYR A 1 86 ? 11.930 2.476 -22.860 1.00 70.62 86 TYR A CA 1
ATOM 703 C C . TYR A 1 86 ? 11.101 1.899 -21.712 1.00 70.62 86 TYR A C 1
ATOM 705 O O . TYR A 1 86 ? 10.971 0.679 -21.611 1.00 70.62 86 TYR A O 1
ATOM 713 N N . LYS A 1 87 ? 10.553 2.742 -20.828 1.00 75.19 87 LYS A N 1
ATOM 714 C CA . LYS A 1 87 ? 9.796 2.306 -19.652 1.00 75.19 87 LYS A CA 1
ATOM 715 C C . LYS A 1 87 ? 8.475 3.035 -19.537 1.00 75.19 87 LYS A C 1
ATOM 717 O O . LYS A 1 87 ? 8.383 4.259 -19.612 1.00 75.19 87 LYS A O 1
ATOM 722 N N . ARG A 1 88 ? 7.436 2.249 -19.276 1.00 81.12 88 ARG A N 1
ATOM 723 C CA . ARG A 1 88 ? 6.101 2.748 -18.973 1.00 81.12 88 ARG A CA 1
ATOM 724 C C . ARG A 1 88 ? 5.557 1.998 -17.774 1.00 81.12 88 ARG A C 1
ATOM 726 O O . ARG A 1 88 ? 5.025 0.900 -17.914 1.00 81.12 88 ARG A O 1
ATOM 733 N N . ASN A 1 89 ? 5.677 2.621 -16.609 1.00 87.69 89 ASN A N 1
ATOM 734 C CA . ASN A 1 89 ? 5.134 2.084 -15.373 1.00 87.69 89 ASN A CA 1
ATOM 735 C C . ASN A 1 89 ? 3.989 2.969 -14.894 1.00 87.69 89 ASN A C 1
ATOM 737 O O . ASN A 1 89 ? 4.112 4.189 -14.784 1.00 87.69 89 ASN A O 1
ATOM 741 N N . ILE A 1 90 ? 2.857 2.340 -14.619 1.00 90.12 90 ILE A N 1
ATOM 742 C CA . ILE A 1 90 ? 1.626 2.983 -14.189 1.00 90.12 90 ILE A CA 1
ATOM 743 C C . ILE A 1 90 ? 1.127 2.223 -12.975 1.00 90.12 90 ILE A C 1
ATOM 745 O O . ILE A 1 90 ? 0.856 1.034 -13.063 1.00 90.12 90 ILE A O 1
ATOM 749 N N . ILE A 1 91 ? 0.959 2.907 -11.850 1.00 94.19 91 ILE A N 1
ATOM 750 C CA . ILE A 1 91 ? 0.344 2.335 -10.653 1.00 94.19 91 ILE A CA 1
ATOM 751 C C . ILE A 1 91 ? -0.787 3.260 -10.233 1.00 94.19 91 ILE A C 1
ATOM 753 O O . ILE A 1 91 ? -0.574 4.435 -9.951 1.00 94.19 91 ILE A O 1
ATOM 757 N N . ASN A 1 92 ? -1.996 2.729 -10.169 1.00 95.19 92 ASN A N 1
ATOM 758 C CA . ASN A 1 92 ? -3.186 3.421 -9.720 1.00 95.19 92 ASN A CA 1
ATOM 759 C C . ASN A 1 92 ? -3.745 2.719 -8.490 1.00 95.19 92 ASN A C 1
ATOM 761 O O . ASN A 1 92 ? -3.967 1.512 -8.484 1.00 95.19 92 ASN A O 1
ATOM 765 N N . VAL A 1 93 ? -4.018 3.498 -7.453 1.00 96.12 93 VAL A N 1
ATOM 766 C CA . VAL A 1 93 ? -4.702 3.042 -6.248 1.00 96.12 93 VAL A CA 1
ATOM 767 C C . VAL A 1 93 ? -5.894 3.952 -6.031 1.00 96.12 93 VAL A C 1
ATOM 769 O O . VAL A 1 93 ? -5.731 5.130 -5.729 1.00 96.12 93 VAL A O 1
ATOM 772 N N . SER A 1 94 ? -7.098 3.424 -6.189 1.00 95.06 94 SER A N 1
ATOM 773 C CA . SER A 1 94 ? -8.336 4.156 -5.918 1.00 95.06 94 SER A CA 1
ATOM 774 C C . SER A 1 94 ? -9.049 3.554 -4.725 1.00 95.06 94 SER A C 1
ATOM 776 O O . SER A 1 94 ? -9.105 2.331 -4.588 1.00 95.06 94 SER A O 1
ATOM 778 N N . LYS A 1 95 ? -9.628 4.403 -3.884 1.00 93.25 95 LYS A N 1
ATOM 779 C CA . LYS A 1 95 ? -10.392 3.987 -2.719 1.00 93.25 95 LYS A CA 1
ATOM 780 C C . LYS A 1 95 ? -11.815 4.522 -2.812 1.00 93.25 95 LYS A C 1
ATOM 782 O O . LYS A 1 95 ? -12.024 5.728 -2.759 1.00 93.25 95 LYS A O 1
ATOM 787 N N . ASP A 1 96 ? -12.790 3.617 -2.844 1.00 87.38 96 ASP A N 1
ATOM 788 C CA . ASP A 1 96 ? -14.200 3.949 -2.629 1.00 87.38 96 ASP A CA 1
ATOM 789 C C . ASP A 1 96 ? -14.683 3.301 -1.328 1.00 87.38 96 ASP A C 1
ATOM 791 O O . ASP A 1 96 ? -14.682 2.077 -1.162 1.00 87.38 96 ASP A O 1
ATOM 795 N N . LYS A 1 97 ? -15.099 4.138 -0.372 1.00 85.69 97 LYS A N 1
ATOM 796 C CA . LYS A 1 97 ? -15.549 3.725 0.967 1.00 85.69 97 LYS A CA 1
ATOM 797 C C . LYS A 1 97 ? -14.540 2.790 1.656 1.00 85.69 97 LYS A C 1
ATOM 799 O O . LYS A 1 97 ? -13.516 3.244 2.160 1.00 85.69 97 LYS A O 1
ATOM 804 N N . ASN A 1 98 ? -14.854 1.494 1.704 1.00 86.19 98 ASN A N 1
ATOM 805 C CA . ASN A 1 98 ? -14.092 0.458 2.402 1.00 86.19 98 ASN A CA 1
ATOM 806 C C . ASN A 1 98 ? -13.301 -0.449 1.450 1.00 86.19 98 ASN A C 1
ATOM 808 O O . ASN A 1 98 ? -12.748 -1.446 1.914 1.00 86.19 98 ASN A O 1
ATOM 812 N N . VAL A 1 99 ? -13.280 -0.151 0.153 1.00 86.50 99 VAL A N 1
ATOM 813 C CA . VAL A 1 99 ? -12.631 -0.973 -0.871 1.00 86.50 99 VAL A CA 1
ATOM 814 C C . VAL A 1 99 ? -11.528 -0.162 -1.532 1.00 86.50 99 VAL A C 1
ATOM 816 O O . VAL A 1 99 ? -11.719 1.005 -1.870 1.00 86.50 99 VAL A O 1
ATOM 819 N N . ILE A 1 100 ? -10.374 -0.796 -1.699 1.00 90.88 100 ILE A N 1
ATOM 820 C CA . ILE A 1 100 ? -9.264 -0.310 -2.505 1.00 90.88 100 ILE A CA 1
ATOM 821 C C . ILE A 1 100 ? -9.197 -1.169 -3.763 1.00 90.88 100 ILE A C 1
ATOM 823 O O . ILE A 1 100 ? -9.201 -2.398 -3.686 1.00 90.88 100 ILE A O 1
ATOM 827 N N . VAL A 1 101 ? -9.116 -0.499 -4.907 1.00 89.56 101 VAL A N 1
ATOM 828 C CA . VAL A 1 101 ? -8.774 -1.098 -6.194 1.00 89.56 101 VAL A CA 1
ATOM 829 C C . VAL A 1 101 ? -7.366 -0.641 -6.543 1.00 89.56 101 VAL A C 1
ATOM 831 O O . VAL A 1 101 ? -7.075 0.556 -6.564 1.00 89.56 101 VAL A O 1
ATOM 834 N N . PHE A 1 102 ? -6.497 -1.612 -6.772 1.00 90.19 102 PHE A N 1
ATOM 835 C CA . PHE A 1 102 ? -5.115 -1.442 -7.171 1.00 90.19 102 PHE A CA 1
ATOM 836 C C . PHE A 1 102 ? -4.970 -1.908 -8.616 1.00 90.19 102 PHE A C 1
ATOM 838 O O . PHE A 1 102 ? -5.433 -2.987 -8.965 1.00 90.19 102 PHE A O 1
ATOM 845 N N . ILE A 1 103 ? -4.323 -1.108 -9.449 1.00 89.88 103 ILE A N 1
ATOM 846 C CA . ILE A 1 103 ? -3.974 -1.470 -10.818 1.00 89.88 103 ILE A CA 1
ATOM 847 C C . ILE A 1 103 ? -2.517 -1.088 -11.007 1.00 89.88 103 ILE A C 1
ATOM 849 O O . ILE A 1 103 ? -2.164 0.069 -10.796 1.00 89.88 103 ILE A O 1
ATOM 853 N N . ALA A 1 104 ? -1.676 -2.025 -11.414 1.00 89.06 104 ALA A N 1
ATOM 854 C CA . ALA A 1 104 ? -0.324 -1.731 -11.854 1.00 89.06 104 ALA A CA 1
ATOM 855 C C . ALA A 1 104 ? -0.102 -2.297 -13.248 1.00 89.06 104 ALA A C 1
ATOM 857 O O . ALA A 1 104 ? -0.504 -3.419 -13.514 1.00 89.06 104 ALA A O 1
ATOM 858 N N . GLN A 1 105 ? 0.566 -1.532 -14.095 1.00 87.06 105 GLN A N 1
ATOM 859 C CA . GLN A 1 105 ? 1.196 -1.975 -15.327 1.00 87.06 105 GLN A CA 1
ATOM 860 C C . GLN A 1 105 ? 2.663 -1.585 -15.202 1.00 87.06 105 GLN A C 1
ATOM 862 O O . GLN A 1 105 ? 2.954 -0.407 -14.998 1.00 87.06 105 GLN A O 1
ATOM 867 N N . TYR A 1 106 ? 3.583 -2.541 -15.239 1.00 82.81 106 TYR A N 1
ATOM 868 C CA . TYR A 1 106 ? 4.992 -2.236 -15.023 1.00 82.81 106 TYR A CA 1
ATOM 869 C C . TYR A 1 106 ? 5.936 -3.189 -15.753 1.00 82.81 106 TYR A C 1
ATOM 871 O O . TYR A 1 106 ? 5.624 -4.350 -15.995 1.00 82.81 106 TYR A O 1
ATOM 879 N N . MET A 1 107 ? 7.121 -2.684 -16.068 1.00 74.12 107 MET A N 1
ATOM 880 C CA . MET A 1 107 ? 8.233 -3.408 -16.666 1.00 74.12 107 MET A CA 1
ATOM 881 C C . MET A 1 107 ? 9.252 -3.703 -15.561 1.00 74.12 107 MET A C 1
ATOM 883 O O . MET A 1 107 ? 9.904 -2.797 -15.040 1.00 74.12 107 MET A O 1
ATOM 887 N N . GLY A 1 108 ? 9.355 -4.965 -15.141 1.00 72.75 108 GLY A N 1
ATOM 888 C CA . GLY A 1 108 ? 10.210 -5.350 -14.015 1.00 72.75 108 GLY A CA 1
ATOM 889 C C . GLY A 1 108 ? 10.137 -6.837 -13.658 1.00 72.75 108 GLY A C 1
ATOM 890 O O . GLY A 1 108 ? 9.453 -7.609 -14.339 1.00 72.75 108 GLY A O 1
ATOM 891 N N . PRO A 1 109 ? 10.845 -7.275 -12.601 1.00 68.69 109 PRO A N 1
ATOM 892 C CA . PRO A 1 109 ? 10.777 -8.656 -12.133 1.00 68.69 109 PRO A CA 1
ATOM 893 C C . PRO A 1 109 ? 9.364 -9.015 -11.652 1.00 68.69 109 PRO A C 1
ATOM 895 O O . PRO A 1 109 ? 8.551 -8.154 -11.309 1.00 68.69 109 PRO A O 1
ATOM 898 N N . GLU A 1 110 ? 9.048 -10.308 -11.671 1.00 67.19 110 GLU A N 1
ATOM 899 C CA . GLU A 1 110 ? 7.809 -10.797 -11.067 1.00 67.19 110 GLU A CA 1
ATOM 900 C C . GLU A 1 110 ? 7.863 -10.594 -9.547 1.00 67.19 110 GLU A C 1
ATOM 902 O O . GLU A 1 110 ? 8.917 -10.764 -8.928 1.00 67.19 110 GLU A O 1
ATOM 907 N N . ILE A 1 111 ? 6.742 -10.186 -8.954 1.00 68.19 111 ILE A N 1
ATOM 908 C CA . ILE A 1 111 ? 6.623 -9.980 -7.511 1.00 68.19 111 ILE A CA 1
ATOM 909 C C . ILE A 1 111 ? 5.609 -10.976 -6.962 1.00 68.19 111 ILE A C 1
ATOM 911 O O . ILE A 1 111 ? 4.473 -11.045 -7.438 1.00 68.19 111 ILE A O 1
ATOM 915 N N . ASP A 1 112 ? 6.009 -11.688 -5.906 1.00 65.06 112 ASP A N 1
ATOM 916 C CA . ASP A 1 112 ? 5.081 -12.488 -5.117 1.00 65.06 112 ASP A CA 1
ATOM 917 C C . ASP A 1 112 ? 4.032 -11.574 -4.473 1.00 65.06 112 ASP A C 1
ATOM 919 O O . ASP A 1 112 ? 4.309 -10.721 -3.629 1.00 65.06 112 ASP A O 1
ATOM 923 N N . HIS A 1 113 ? 2.806 -11.754 -4.923 1.00 62.62 113 HIS A N 1
ATOM 924 C CA . HIS A 1 113 ? 1.636 -10.961 -4.597 1.00 62.62 113 HIS A CA 1
ATOM 925 C C . HIS A 1 113 ? 0.735 -11.641 -3.565 1.00 62.62 113 HIS A C 1
ATOM 927 O O . HIS A 1 113 ? -0.196 -11.013 -3.054 1.00 62.62 113 HIS A O 1
ATOM 933 N N . THR A 1 114 ? 1.029 -12.905 -3.244 1.00 59.72 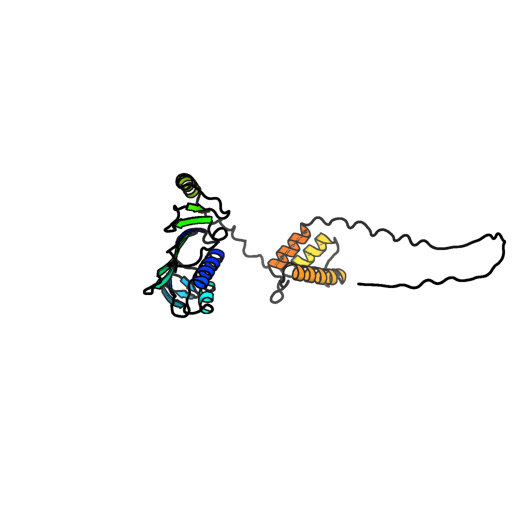114 THR A N 1
ATOM 934 C CA . THR A 1 114 ? 0.190 -13.802 -2.442 1.00 59.72 114 THR A CA 1
ATOM 935 C C . THR A 1 114 ? -0.128 -13.217 -1.064 1.00 59.72 114 THR A C 1
ATOM 937 O O . THR A 1 114 ? -1.132 -13.547 -0.457 1.00 59.72 114 THR A O 1
ATOM 940 N N . ASN A 1 115 ? 0.675 -12.279 -0.563 1.00 59.72 115 ASN A N 1
ATOM 941 C CA . ASN A 1 115 ? 0.474 -11.680 0.757 1.00 59.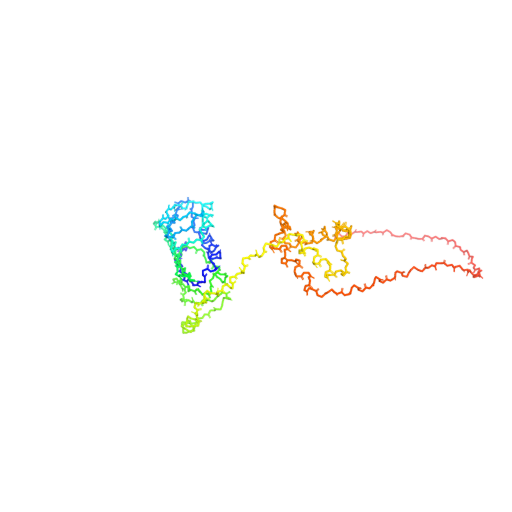72 115 ASN A CA 1
ATOM 942 C C . ASN A 1 115 ? -0.190 -10.290 0.741 1.00 59.72 115 ASN A C 1
ATOM 944 O O . ASN A 1 115 ? -0.345 -9.696 1.808 1.00 59.72 115 ASN A O 1
ATOM 948 N N . TYR A 1 116 ? -0.551 -9.743 -0.426 1.00 62.69 116 TYR A N 1
ATOM 949 C CA . TYR A 1 116 ? -0.884 -8.315 -0.553 1.00 62.69 116 TYR A CA 1
ATOM 950 C C . TYR A 1 116 ? -2.323 -8.013 -0.962 1.00 62.69 116 TYR A C 1
ATOM 952 O O . TYR A 1 116 ? -2.849 -6.969 -0.573 1.00 62.69 116 TYR A O 1
ATOM 960 N N . PHE A 1 117 ? -2.968 -8.906 -1.710 1.00 64.50 117 PHE A N 1
ATOM 961 C CA . PHE A 1 117 ? -4.325 -8.689 -2.204 1.00 64.50 117 PHE A CA 1
ATOM 962 C C . PHE A 1 117 ? -5.226 -9.853 -1.832 1.00 64.50 117 PHE A C 1
ATOM 964 O O . PHE A 1 117 ? -4.835 -11.005 -1.971 1.00 64.50 117 PHE A O 1
ATOM 971 N N . ASP A 1 118 ? -6.454 -9.555 -1.403 1.00 59.12 118 ASP A N 1
ATOM 972 C CA . ASP A 1 118 ? -7.475 -10.588 -1.198 1.00 59.12 118 ASP A CA 1
ATOM 973 C C . ASP A 1 118 ? -7.826 -11.292 -2.525 1.00 59.12 118 ASP A C 1
ATOM 975 O O . ASP A 1 118 ? -8.281 -12.436 -2.516 1.00 59.12 118 ASP A O 1
ATOM 979 N N . PHE A 1 119 ? -7.608 -10.601 -3.649 1.00 63.53 119 PHE A N 1
ATOM 980 C CA . PHE A 1 119 ? -7.775 -11.089 -5.013 1.00 63.53 119 PHE A CA 1
ATOM 981 C C . PHE A 1 119 ? -6.854 -10.325 -5.968 1.00 63.53 119 PHE A C 1
ATOM 983 O O . PHE A 1 119 ? -6.798 -9.093 -5.874 1.00 63.53 119 PHE A O 1
ATOM 990 N N . ALA A 1 120 ? -6.202 -11.025 -6.902 1.00 62.25 120 ALA A N 1
ATOM 991 C CA . ALA A 1 120 ? -5.428 -10.399 -7.967 1.00 62.25 120 ALA A CA 1
ATOM 992 C C . ALA A 1 120 ? -5.590 -11.074 -9.344 1.00 62.25 120 ALA A C 1
ATOM 994 O O . ALA A 1 120 ? -5.769 -12.288 -9.439 1.00 62.25 120 ALA A O 1
ATOM 995 N N . ILE A 1 121 ? -5.531 -10.263 -10.405 1.00 68.50 121 ILE A N 1
ATOM 996 C CA . ILE A 1 121 ? -5.490 -10.685 -11.815 1.00 68.50 121 ILE A CA 1
ATOM 997 C C . ILE A 1 121 ? -4.085 -10.434 -12.346 1.00 68.50 121 ILE A C 1
ATOM 999 O O . ILE A 1 121 ? -3.608 -9.303 -12.229 1.00 68.50 121 ILE A O 1
ATOM 1003 N N . TYR A 1 122 ? -3.481 -11.447 -12.961 1.00 65.62 122 TYR A N 1
ATOM 1004 C CA . TYR A 1 122 ? -2.194 -11.351 -13.642 1.00 65.62 122 TYR A CA 1
ATOM 1005 C C . TYR A 1 122 ? -2.412 -11.368 -15.139 1.00 65.62 122 TYR A C 1
ATOM 1007 O O . TYR A 1 122 ? -3.071 -12.264 -15.664 1.00 65.62 122 TYR A O 1
ATOM 1015 N N . LEU A 1 123 ? -1.853 -10.372 -15.813 1.00 64.38 123 LEU A N 1
ATOM 1016 C CA . LEU A 1 123 ? -1.756 -10.328 -17.263 1.00 64.38 123 LEU A CA 1
ATOM 1017 C C . LEU A 1 123 ? -0.263 -10.247 -17.591 1.00 64.38 123 LEU A C 1
ATOM 1019 O O . LEU A 1 123 ? 0.379 -9.228 -17.329 1.00 64.38 123 LEU A O 1
ATOM 1023 N N . ASP A 1 124 ? 0.285 -11.340 -18.114 1.00 59.78 124 ASP A N 1
ATOM 1024 C CA . ASP A 1 124 ? 1.587 -11.355 -18.782 1.00 59.78 124 ASP A CA 1
ATOM 1025 C C . ASP A 1 124 ? 1.333 -11.486 -20.291 1.00 59.78 124 ASP A C 1
ATOM 1027 O O . ASP A 1 124 ? 0.311 -12.015 -20.724 1.00 59.78 124 ASP A O 1
ATOM 1031 N N . SER A 1 125 ? 2.247 -10.981 -21.112 1.00 49.88 125 SER A N 1
ATOM 1032 C CA . SER A 1 125 ? 2.151 -11.092 -22.570 1.00 49.88 125 SER A CA 1
ATOM 1033 C C . SER A 1 125 ? 2.433 -12.515 -23.078 1.00 49.88 125 SER A C 1
ATOM 1035 O O . SER A 1 125 ? 2.114 -12.810 -24.229 1.00 49.88 125 SER A O 1
ATOM 1037 N N . PHE A 1 126 ? 3.038 -13.380 -22.252 1.00 50.94 126 PHE A N 1
ATOM 1038 C CA . PHE A 1 126 ? 3.384 -14.765 -22.614 1.00 50.94 126 PHE A CA 1
ATOM 1039 C C . PHE A 1 126 ? 2.486 -15.826 -21.983 1.00 50.94 126 PHE A C 1
ATOM 1041 O O . PHE A 1 126 ? 2.364 -16.915 -22.547 1.00 50.94 126 PHE A O 1
ATOM 1048 N N . ASP A 1 127 ? 1.843 -15.506 -20.863 1.00 59.34 127 ASP A N 1
ATOM 1049 C CA . ASP A 1 127 ? 1.002 -16.440 -20.126 1.00 59.34 127 ASP A CA 1
ATOM 1050 C C . ASP A 1 127 ? -0.475 -16.073 -20.249 1.00 59.34 127 ASP A C 1
ATOM 1052 O O . ASP A 1 127 ? -0.858 -14.910 -20.392 1.00 59.34 127 ASP A O 1
ATOM 1056 N N . LEU A 1 128 ? -1.337 -17.090 -20.191 1.00 59.62 128 LEU A N 1
ATOM 1057 C CA . LEU A 1 128 ? -2.773 -16.856 -20.110 1.00 59.62 128 LEU A CA 1
ATOM 1058 C C . LEU A 1 128 ? -3.084 -16.093 -18.817 1.00 59.62 128 LEU A C 1
ATOM 1060 O O . LEU A 1 128 ? -2.532 -16.440 -17.768 1.00 59.62 128 LEU A O 1
ATOM 1064 N N . PRO A 1 129 ? -3.988 -15.098 -18.862 1.00 65.88 129 PRO A N 1
ATOM 1065 C CA . PRO A 1 129 ? -4.388 -14.402 -17.659 1.00 65.88 129 PRO A CA 1
ATOM 1066 C C . PRO A 1 129 ? -4.905 -15.389 -16.632 1.00 65.88 129 PRO A C 1
ATOM 1068 O O . PRO A 1 129 ? -5.780 -16.209 -16.925 1.00 65.88 129 PRO A O 1
ATOM 1071 N N . TYR A 1 130 ? -4.379 -15.283 -15.423 1.00 65.06 130 TYR A N 1
ATOM 1072 C CA . TYR A 1 130 ? -4.798 -16.121 -14.320 1.00 65.06 130 TYR A CA 1
ATOM 1073 C C . TYR A 1 130 ? -5.091 -15.271 -13.098 1.00 65.06 130 TYR A C 1
ATOM 1075 O O . TYR A 1 130 ? -4.695 -14.108 -12.969 1.00 65.06 130 TYR A O 1
ATOM 1083 N N . PHE A 1 131 ? -5.840 -15.876 -12.197 1.00 71.19 131 PHE A N 1
ATOM 1084 C CA . PHE A 1 131 ? -6.401 -15.200 -11.053 1.00 71.19 131 PHE A CA 1
ATOM 1085 C C . PHE A 1 131 ? -6.002 -15.935 -9.801 1.00 71.19 131 PHE A C 1
ATOM 1087 O O . PHE A 1 131 ? -6.051 -17.162 -9.788 1.00 71.19 131 PHE A O 1
ATOM 1094 N N . SER A 1 132 ? -5.645 -15.206 -8.753 1.00 68.81 132 SER A N 1
ATOM 1095 C CA . SER A 1 132 ? -5.209 -15.810 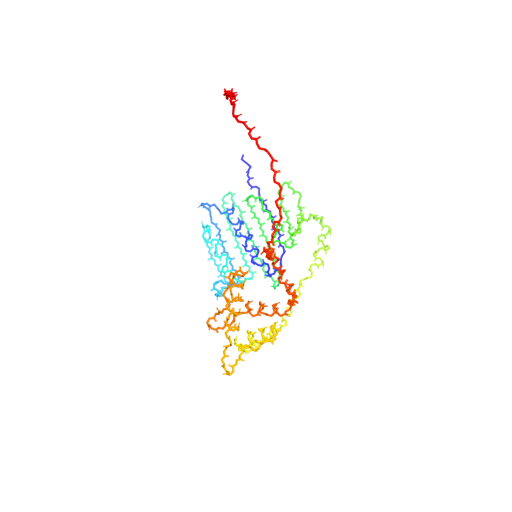-7.500 1.00 68.81 132 SER A CA 1
ATOM 1096 C C . SER A 1 132 ? -5.817 -15.138 -6.273 1.00 68.81 132 SER A C 1
ATOM 1098 O O . SER A 1 132 ? -6.213 -13.967 -6.299 1.00 68.81 132 SER A O 1
ATOM 1100 N N . ASP A 1 133 ? -5.921 -15.902 -5.184 1.00 69.31 133 ASP A N 1
ATOM 1101 C CA . ASP A 1 133 ? -6.187 -15.369 -3.845 1.00 69.31 133 ASP A CA 1
ATOM 1102 C C . ASP A 1 133 ? -4.889 -15.143 -3.057 1.00 69.31 133 ASP A C 1
ATOM 1104 O O . ASP A 1 133 ? -3.786 -15.509 -3.471 1.00 69.31 133 ASP A O 1
ATOM 1108 N N . ASN A 1 134 ? -5.038 -14.606 -1.844 1.00 63.28 134 ASN A N 1
ATOM 1109 C CA . ASN A 1 134 ? -3.942 -14.421 -0.893 1.00 63.28 134 ASN A CA 1
ATOM 1110 C C . ASN A 1 134 ? -3.331 -15.718 -0.317 1.00 63.28 134 ASN A C 1
ATOM 1112 O O . ASN A 1 134 ? -2.624 -15.697 0.693 1.00 63.28 134 ASN A O 1
ATOM 1116 N N . LYS A 1 135 ? -3.647 -16.876 -0.896 1.00 68.00 135 LYS A N 1
ATOM 1117 C CA . LYS A 1 135 ? -3.056 -18.174 -0.552 1.00 68.00 135 LYS A CA 1
ATOM 1118 C C . LYS A 1 135 ? -2.388 -18.829 -1.757 1.00 68.00 135 LYS A C 1
ATOM 1120 O O . LYS A 1 135 ? -1.870 -19.933 -1.611 1.00 68.00 135 LYS A O 1
ATOM 1125 N N . GLY A 1 136 ? -2.393 -18.163 -2.913 1.00 66.56 136 GLY A N 1
ATOM 1126 C CA . GLY A 1 136 ? -1.788 -18.651 -4.145 1.00 66.56 136 GLY A CA 1
ATOM 1127 C C . GLY A 1 136 ? -2.652 -19.694 -4.847 1.00 66.56 136 GLY A C 1
ATOM 1128 O O . GLY A 1 136 ? -2.161 -20.388 -5.733 1.00 66.56 136 GLY A O 1
ATOM 1129 N N . ASN A 1 137 ? -3.926 -19.831 -4.462 1.00 70.94 137 ASN A N 1
ATOM 1130 C CA . ASN A 1 137 ? -4.853 -20.682 -5.196 1.00 70.94 137 ASN A CA 1
ATOM 1131 C C . ASN A 1 137 ? -5.177 -19.993 -6.518 1.00 70.94 137 ASN A C 1
ATOM 1133 O O . ASN A 1 137 ? -5.627 -18.848 -6.502 1.00 70.94 137 ASN A O 1
ATOM 1137 N N . VAL A 1 138 ? -4.948 -20.681 -7.634 1.00 74.62 138 VAL A N 1
ATOM 1138 C CA . VAL A 1 138 ? -5.280 -20.182 -8.971 1.00 74.62 138 VAL A CA 1
ATOM 1139 C C . VAL A 1 138 ? -6.719 -20.563 -9.309 1.00 74.62 138 VAL A C 1
ATOM 1141 O O . VAL A 1 138 ? -7.111 -21.708 -9.091 1.00 74.62 138 VAL A O 1
ATOM 1144 N N . PHE A 1 139 ? -7.491 -19.613 -9.833 1.00 68.94 139 PHE A N 1
ATOM 1145 C CA . PHE A 1 139 ? -8.899 -19.788 -10.185 1.00 68.94 139 PHE A CA 1
ATOM 1146 C C . PHE A 1 139 ? -9.134 -19.613 -11.679 1.00 68.94 139 PHE A C 1
ATOM 1148 O O . PHE A 1 139 ? -8.516 -18.764 -12.329 1.00 68.94 139 PHE A O 1
ATOM 1155 N N . GLU A 1 140 ? -10.106 -20.350 -12.203 1.00 67.75 140 GLU A N 1
ATOM 1156 C CA . GLU A 1 140 ? -10.638 -20.097 -13.535 1.00 67.75 140 GLU A CA 1
ATOM 1157 C C . GLU A 1 140 ? -11.641 -18.929 -13.547 1.00 67.75 140 GLU A C 1
ATOM 1159 O O . GLU A 1 140 ? -12.304 -18.626 -12.552 1.00 67.75 140 GLU A O 1
ATOM 1164 N N . CYS A 1 141 ? -11.823 -18.299 -14.717 1.00 63.66 141 CYS A N 1
ATOM 1165 C CA . CYS A 1 141 ? -12.705 -17.137 -14.916 1.00 63.66 141 CYS A CA 1
ATOM 1166 C C . CYS A 1 141 ? -14.103 -17.284 -14.286 1.00 63.66 141 CYS A C 1
ATOM 1168 O O . CYS A 1 141 ? -14.669 -16.323 -13.760 1.00 63.66 141 CYS A O 1
ATOM 1170 N N . HIS A 1 142 ? -14.690 -18.480 -14.357 1.00 66.38 142 HIS A N 1
ATOM 1171 C CA . HIS A 1 142 ? -16.046 -18.735 -13.874 1.00 66.38 142 HIS A CA 1
ATOM 1172 C C . HIS A 1 142 ? -16.129 -18.784 -12.337 1.00 66.38 142 HIS A C 1
ATOM 1174 O O . HIS A 1 142 ? -17.099 -18.285 -11.760 1.00 66.38 142 HIS A O 1
ATOM 1180 N N . GLU A 1 143 ? -15.096 -19.296 -11.665 1.00 63.84 143 GLU A N 1
ATOM 1181 C CA . GLU A 1 143 ? -15.004 -19.357 -10.199 1.00 63.84 143 GLU A CA 1
ATOM 1182 C C . GLU A 1 143 ? -14.917 -17.951 -9.588 1.00 63.84 143 GLU A C 1
ATOM 1184 O O . GLU A 1 143 ? -15.399 -17.681 -8.488 1.00 63.84 143 GLU A O 1
ATOM 1189 N N . ILE A 1 144 ? -14.382 -17.002 -10.346 1.00 64.12 144 ILE A N 1
ATOM 1190 C CA . ILE A 1 144 ? -14.171 -15.621 -9.908 1.00 64.12 144 ILE A CA 1
ATOM 1191 C C . ILE A 1 144 ? -15.452 -14.833 -9.900 1.00 64.12 144 ILE A C 1
ATOM 1193 O O . ILE A 1 144 ? -15.673 -14.040 -8.991 1.00 64.12 144 ILE A O 1
ATOM 1197 N N . ILE A 1 145 ? -16.329 -15.058 -10.876 1.00 65.38 145 ILE A N 1
ATOM 1198 C CA . ILE A 1 145 ? -17.666 -14.470 -10.843 1.00 65.38 145 ILE A CA 1
ATOM 1199 C C . ILE A 1 145 ? -18.367 -14.887 -9.545 1.00 65.38 145 ILE A C 1
ATOM 1201 O O . ILE A 1 145 ? -19.033 -14.062 -8.916 1.00 65.38 145 ILE A O 1
ATOM 1205 N N . GLU A 1 146 ? -18.177 -16.127 -9.086 1.00 64.81 146 GLU A N 1
ATOM 1206 C CA . GLU A 1 146 ? -18.684 -16.545 -7.782 1.00 64.81 146 GLU A CA 1
ATOM 1207 C C . GLU A 1 146 ? -17.966 -15.868 -6.614 1.00 64.81 146 GLU A C 1
ATOM 1209 O O . GLU A 1 146 ? -18.635 -15.408 -5.689 1.00 64.81 146 GLU A O 1
ATOM 1214 N N . ILE A 1 147 ? -16.636 -15.765 -6.642 1.00 63.28 147 ILE A N 1
ATOM 1215 C CA . ILE A 1 147 ? -15.857 -15.098 -5.589 1.00 63.28 147 ILE A CA 1
ATOM 1216 C C . ILE A 1 147 ? -16.241 -13.617 -5.478 1.00 63.28 147 ILE A C 1
ATOM 1218 O O . ILE A 1 147 ? -16.541 -13.155 -4.379 1.00 63.28 147 ILE A O 1
ATOM 1222 N N . MET A 1 148 ? -16.343 -12.886 -6.590 1.00 65.00 148 MET A N 1
ATOM 1223 C CA . MET A 1 148 ? -16.789 -11.490 -6.629 1.00 65.00 148 MET A CA 1
ATOM 1224 C C . MET A 1 148 ? -18.224 -11.336 -6.120 1.00 65.00 148 MET A C 1
ATOM 1226 O O . MET A 1 148 ? -18.504 -10.434 -5.334 1.00 65.00 148 MET A O 1
ATOM 1230 N N . ARG A 1 149 ? -19.139 -12.245 -6.493 1.00 67.44 149 ARG A N 1
ATOM 1231 C CA . ARG A 1 149 ? -20.512 -12.266 -5.949 1.00 67.44 149 ARG A CA 1
ATOM 1232 C C . ARG A 1 149 ? -20.537 -12.538 -4.442 1.00 67.44 149 ARG A C 1
ATOM 1234 O O . ARG A 1 149 ? -21.425 -12.048 -3.740 1.00 67.44 149 ARG A O 1
ATOM 1241 N N . ARG A 1 150 ? -19.579 -13.318 -3.931 1.00 64.62 150 ARG A N 1
ATOM 1242 C CA . ARG A 1 150 ? -19.396 -13.602 -2.497 1.00 64.62 150 ARG A CA 1
ATOM 1243 C C . ARG A 1 150 ? -18.673 -12.473 -1.763 1.00 64.62 150 ARG A C 1
ATOM 1245 O O . ARG A 1 150 ? -18.846 -12.359 -0.547 1.00 64.62 150 ARG A O 1
ATOM 1252 N N . PHE A 1 151 ? -17.920 -11.630 -2.471 1.00 62.09 151 PHE A N 1
ATOM 1253 C CA . PHE A 1 151 ? -17.231 -10.457 -1.941 1.00 62.09 151 PHE A CA 1
ATOM 1254 C C . PHE A 1 151 ? -18.251 -9.377 -1.564 1.00 62.09 151 PHE A C 1
ATOM 1256 O O . PHE A 1 151 ? -18.453 -8.368 -2.231 1.00 62.09 151 PHE A O 1
ATOM 1263 N N . LYS A 1 152 ? -18.951 -9.602 -0.453 1.00 60.97 152 LYS A N 1
ATOM 1264 C CA . LYS A 1 152 ? -19.798 -8.582 0.149 1.00 60.97 152 LYS A CA 1
ATOM 1265 C C . LYS A 1 152 ? -18.875 -7.610 0.871 1.00 60.97 152 LYS A C 1
ATOM 1267 O O . LYS A 1 152 ? -18.167 -8.064 1.776 1.00 60.97 152 LYS A O 1
ATOM 1272 N N . PRO A 1 153 ? -18.878 -6.304 0.536 1.00 55.91 153 PRO A N 1
ATOM 1273 C CA . PRO A 1 153 ? -18.136 -5.330 1.314 1.00 55.91 153 PRO A CA 1
ATOM 1274 C C . PRO A 1 153 ? -18.563 -5.515 2.762 1.00 55.91 153 PRO A C 1
ATOM 1276 O O . PRO A 1 153 ? -19.748 -5.399 3.088 1.00 55.91 153 PRO A O 1
ATOM 1279 N N . LYS A 1 154 ? -17.615 -5.892 3.627 1.00 51.09 154 LYS A N 1
ATOM 1280 C CA . LYS A 1 154 ? -17.861 -5.948 5.063 1.00 51.09 154 LYS A CA 1
ATOM 1281 C C . LYS A 1 154 ? -18.411 -4.578 5.430 1.00 51.09 154 LYS A C 1
ATOM 1283 O O . LYS A 1 154 ? -17.683 -3.581 5.383 1.00 51.09 154 LYS A O 1
ATOM 1288 N N . ALA A 1 155 ? -19.711 -4.531 5.743 1.00 50.25 155 ALA A N 1
ATOM 1289 C CA . ALA A 1 155 ? -20.322 -3.356 6.337 1.00 50.25 155 ALA A CA 1
ATOM 1290 C C . ALA A 1 155 ? -19.364 -2.923 7.444 1.00 50.25 155 ALA A C 1
ATOM 1292 O O . ALA A 1 155 ? -18.892 -3.816 8.167 1.00 50.25 155 ALA A O 1
ATOM 1293 N N . PRO A 1 156 ? -19.003 -1.628 7.536 1.00 41.84 156 PRO A N 1
ATOM 1294 C CA . PRO A 1 156 ? -18.108 -1.185 8.586 1.00 41.84 156 PRO A CA 1
ATOM 1295 C C . PRO A 1 156 ? -18.695 -1.765 9.857 1.00 41.84 156 PRO A C 1
ATOM 1297 O O . PRO A 1 156 ? -19.852 -1.476 10.184 1.00 41.84 156 PRO A O 1
ATOM 1300 N N . LYS A 1 157 ? -17.968 -2.692 10.505 1.00 41.47 157 LYS A N 1
ATOM 1301 C CA . LYS A 1 157 ? -18.385 -3.165 11.818 1.00 41.47 157 LYS A CA 1
ATOM 1302 C C . LYS A 1 157 ? -18.590 -1.861 12.551 1.00 41.47 157 LYS A C 1
ATOM 1304 O O . LYS A 1 157 ? -17.631 -1.097 12.659 1.00 41.47 157 LYS A O 1
ATOM 1309 N N . LYS A 1 158 ? -19.829 -1.564 12.964 1.00 36.06 158 LYS A N 1
ATOM 1310 C CA . LYS A 1 158 ? -20.053 -0.550 13.982 1.00 36.06 158 LYS A CA 1
ATOM 1311 C C . LYS A 1 158 ? -19.124 -1.012 15.081 1.00 36.06 158 LYS A C 1
ATOM 1313 O O . LYS A 1 158 ? -19.418 -1.990 15.768 1.00 36.06 158 LYS A O 1
ATOM 1318 N N . VAL A 1 159 ? -17.948 -0.395 15.159 1.00 38.75 159 VAL A N 1
ATOM 1319 C CA . VAL A 1 159 ? -17.124 -0.445 16.341 1.00 38.75 159 VAL A CA 1
ATOM 1320 C C . VAL A 1 159 ? -18.146 -0.012 17.362 1.00 38.75 159 VAL A C 1
ATOM 1322 O O . VAL A 1 159 ? -18.659 1.107 17.264 1.00 38.75 159 VAL A O 1
ATOM 1325 N N . LYS A 1 160 ? -18.596 -0.947 18.214 1.00 39.34 160 LYS A N 1
ATOM 1326 C CA . LYS A 1 160 ? -19.336 -0.576 19.413 1.00 39.34 160 LYS A CA 1
ATOM 1327 C C . LYS A 1 160 ? -18.501 0.556 19.948 1.00 39.34 160 LYS A C 1
ATOM 1329 O O . LYS A 1 160 ? -17.335 0.301 20.250 1.00 39.34 160 LYS A O 1
ATOM 1334 N N . LYS A 1 161 ? -19.039 1.778 19.874 1.00 34.25 161 LYS A N 1
ATOM 1335 C CA . LYS A 1 161 ? -18.379 2.991 20.329 1.00 34.25 161 LYS A CA 1
ATOM 1336 C C . LYS A 1 161 ? -17.821 2.566 21.670 1.00 34.25 161 LYS A C 1
ATOM 1338 O O . LYS A 1 161 ? -18.618 2.202 22.536 1.00 34.25 161 LYS A O 1
ATOM 1343 N N . LEU A 1 162 ? -16.500 2.381 21.759 1.00 39.16 162 LEU A N 1
ATOM 1344 C CA . LEU A 1 162 ? -15.917 1.999 23.029 1.00 39.16 162 LEU A CA 1
ATOM 1345 C C . LEU A 1 162 ? -16.342 3.171 23.889 1.00 39.16 162 LEU A C 1
ATOM 1347 O O . LEU A 1 162 ? -16.028 4.312 23.527 1.00 39.16 162 LEU A O 1
ATOM 1351 N N . GLU A 1 163 ? -17.208 2.911 24.870 1.00 35.06 163 GLU A N 1
ATOM 1352 C CA . GLU A 1 163 ? -17.675 3.966 25.753 1.00 35.06 163 GLU A CA 1
ATOM 1353 C C . GLU A 1 163 ? -16.437 4.767 26.138 1.00 35.06 163 GLU A C 1
ATOM 1355 O O . GLU A 1 163 ? -15.395 4.145 26.401 1.00 35.06 163 GLU A O 1
ATOM 1360 N N . PRO A 1 164 ? -16.500 6.110 26.043 1.00 36.56 164 PRO A N 1
ATOM 1361 C CA . PRO A 1 164 ? -15.341 6.950 26.304 1.00 36.56 164 PRO A CA 1
ATOM 1362 C C . PRO A 1 164 ? -14.712 6.415 27.581 1.00 36.56 164 PRO A C 1
ATOM 1364 O O . PRO A 1 164 ? -15.465 6.229 28.544 1.00 36.56 164 PRO A O 1
ATOM 1367 N N . PRO A 1 165 ? -13.416 6.040 27.567 1.00 42.66 165 PRO A N 1
ATOM 1368 C CA . PRO A 1 165 ? -12.842 5.281 28.657 1.00 42.66 165 PRO A CA 1
ATOM 1369 C C . PRO A 1 165 ? -13.170 6.052 29.921 1.00 42.66 165 PRO A C 1
ATOM 1371 O O . PRO A 1 165 ? -12.733 7.199 30.076 1.00 42.66 165 PRO A O 1
ATOM 1374 N N . LYS A 1 166 ? -14.021 5.455 30.774 1.00 43.81 166 LYS A N 1
ATOM 1375 C CA . LYS A 1 166 ? -14.248 5.950 32.130 1.00 43.81 166 LYS A CA 1
ATOM 1376 C C . LYS A 1 166 ? -12.857 6.250 32.635 1.00 43.81 166 LYS A C 1
ATOM 1378 O O . LYS A 1 166 ? -12.029 5.347 32.566 1.00 43.81 166 LYS A O 1
ATOM 1383 N N . LYS A 1 167 ? -12.593 7.509 33.013 1.00 43.09 167 LYS A N 1
ATOM 1384 C CA . LYS A 1 167 ? -11.306 7.954 33.559 1.00 43.09 167 LYS A CA 1
ATOM 1385 C C . LYS A 1 167 ? -10.853 6.887 34.553 1.00 43.09 167 LYS A C 1
ATOM 1387 O O . LYS A 1 167 ? -11.386 6.820 35.658 1.00 43.09 167 LYS A O 1
ATOM 1392 N N . LEU A 1 168 ? -9.982 5.989 34.099 1.00 45.88 168 LEU A N 1
ATOM 1393 C CA . LEU A 1 168 ? -9.621 4.823 34.876 1.00 45.88 168 LEU A CA 1
ATOM 1394 C C . LEU A 1 168 ? -8.461 5.299 35.715 1.00 45.88 168 LEU A C 1
ATOM 1396 O O . LEU A 1 168 ? -7.395 5.642 35.201 1.00 45.88 168 LEU A O 1
ATOM 1400 N N . ASP A 1 169 ? -8.749 5.447 36.994 1.00 47.75 169 ASP A N 1
ATOM 1401 C CA . ASP A 1 169 ? -7.785 5.882 37.974 1.00 47.75 169 ASP A CA 1
ATOM 1402 C C . ASP A 1 169 ? -6.629 4.877 37.972 1.00 47.75 169 ASP A C 1
ATOM 1404 O O . ASP A 1 169 ? -6.821 3.697 38.278 1.00 47.75 169 ASP A O 1
ATOM 1408 N N . THR A 1 170 ? -5.446 5.331 37.555 1.00 51.69 170 THR A N 1
ATOM 1409 C CA . THR A 1 170 ? -4.259 4.509 37.257 1.00 51.69 170 THR A CA 1
ATOM 1410 C C . THR A 1 170 ? -3.880 3.563 38.403 1.00 51.69 170 THR A C 1
ATOM 1412 O O . THR A 1 170 ? -3.263 2.526 38.187 1.00 51.69 170 THR A O 1
ATOM 1415 N N . PHE A 1 171 ? -4.257 3.924 39.630 1.00 58.03 171 PHE A N 1
ATOM 1416 C CA . PHE A 1 171 ? -3.971 3.183 40.850 1.00 58.03 171 PHE A CA 1
ATOM 1417 C C . PHE A 1 171 ? -4.916 1.991 41.086 1.00 58.03 171 PHE A C 1
ATOM 1419 O O . PHE A 1 171 ? -4.519 1.009 41.709 1.00 58.03 171 PHE A O 1
ATOM 1426 N N . LYS A 1 172 ? -6.152 2.029 40.565 1.00 64.06 172 LYS A N 1
ATOM 1427 C CA . LYS A 1 172 ? -7.161 0.995 40.843 1.00 64.06 172 LYS A CA 1
ATOM 1428 C C . LYS A 1 172 ? -6.905 -0.307 40.090 1.00 64.06 172 LYS A C 1
ATOM 1430 O O . LYS A 1 172 ? -7.027 -1.364 40.695 1.00 64.06 172 LYS A O 1
ATOM 1435 N N . SER A 1 173 ? -6.487 -0.269 38.820 1.00 69.56 173 SER A N 1
ATOM 1436 C CA . SER A 1 173 ? -6.364 -1.508 38.033 1.00 69.56 173 SER A CA 1
ATOM 1437 C C . SER A 1 173 ? -5.223 -2.416 38.507 1.00 69.56 173 SER A C 1
ATOM 1439 O O . SER A 1 173 ? -5.387 -3.635 38.558 1.00 69.56 173 SER A O 1
ATOM 1441 N N . GLU A 1 174 ? -4.091 -1.853 38.939 1.00 80.62 174 GLU A N 1
ATOM 1442 C CA . GLU A 1 174 ? -2.976 -2.631 39.497 1.00 80.62 174 GLU A CA 1
ATOM 1443 C C . GLU A 1 174 ? -3.315 -3.239 40.862 1.00 80.62 174 GLU A C 1
ATOM 1445 O O . GLU A 1 174 ? -3.037 -4.418 41.094 1.00 80.62 174 GLU A O 1
ATOM 1450 N N . VAL A 1 175 ? -3.937 -2.445 41.742 1.00 82.00 175 VAL A N 1
ATOM 1451 C CA . VAL A 1 175 ? -4.394 -2.870 43.073 1.00 82.00 175 VAL A CA 1
ATOM 1452 C C . VAL A 1 175 ? -5.425 -3.988 42.947 1.00 82.00 175 VAL A C 1
ATOM 1454 O O . VAL A 1 175 ? -5.225 -5.068 43.502 1.00 82.00 175 VAL A O 1
ATOM 1457 N N . GLU A 1 176 ? -6.466 -3.782 42.137 1.00 82.56 176 GLU A N 1
ATOM 1458 C CA . GLU A 1 176 ? -7.522 -4.770 41.906 1.00 82.56 176 GLU A CA 1
ATOM 1459 C C . GLU A 1 176 ? -6.969 -6.062 41.294 1.00 82.56 176 GLU A C 1
ATOM 1461 O O . GLU A 1 176 ? -7.355 -7.161 41.697 1.00 82.56 176 GLU A O 1
ATOM 1466 N N . THR A 1 177 ? -6.034 -5.958 40.345 1.00 83.31 177 THR A N 1
ATOM 1467 C CA . THR A 1 177 ? -5.407 -7.129 39.718 1.00 83.31 177 THR A CA 1
ATOM 1468 C C . THR A 1 177 ? -4.589 -7.929 40.730 1.00 83.31 177 THR A C 1
ATOM 1470 O O . THR A 1 177 ? -4.717 -9.154 40.804 1.00 83.31 177 THR A O 1
ATOM 1473 N N . TYR A 1 178 ? -3.769 -7.259 41.544 1.00 85.81 178 TYR A N 1
ATOM 1474 C CA . TYR A 1 178 ? -2.979 -7.920 42.578 1.00 85.81 178 TYR A CA 1
ATOM 1475 C C . TYR A 1 178 ? -3.860 -8.594 43.629 1.00 85.81 178 TYR A C 1
ATOM 1477 O O . TYR A 1 178 ? -3.626 -9.759 43.966 1.00 85.81 178 TYR A O 1
ATOM 1485 N N . GLU A 1 179 ? -4.881 -7.895 44.120 1.00 87.06 179 GLU A N 1
ATOM 1486 C CA . GLU A 1 179 ? -5.802 -8.408 45.134 1.00 87.06 179 GLU A CA 1
ATOM 1487 C C . GLU A 1 179 ? -6.590 -9.610 44.611 1.00 87.06 179 GLU A C 1
ATOM 1489 O O . GLU A 1 179 ? -6.688 -10.625 45.302 1.00 87.06 179 GLU A O 1
ATOM 1494 N N . ARG A 1 180 ? -7.052 -9.575 43.355 1.00 83.62 180 ARG A N 1
ATOM 1495 C CA . ARG A 1 180 ? -7.751 -10.709 42.729 1.00 83.62 180 ARG A CA 1
ATOM 1496 C C . ARG A 1 180 ? -6.858 -11.930 42.530 1.00 83.62 180 ARG A C 1
ATOM 1498 O O . ARG A 1 180 ? -7.295 -13.047 42.796 1.00 83.62 180 ARG A O 1
ATOM 1505 N N . ILE A 1 181 ? -5.619 -11.741 42.076 1.00 83.31 181 ILE A N 1
ATOM 1506 C CA . ILE A 1 181 ? -4.704 -12.858 41.788 1.00 83.31 181 ILE A CA 1
ATOM 1507 C C . ILE A 1 181 ? -4.141 -13.459 43.079 1.00 83.31 181 ILE A C 1
ATOM 1509 O O . ILE A 1 181 ? -3.997 -14.676 43.194 1.00 83.31 181 ILE A O 1
ATOM 1513 N N . THR A 1 182 ? -3.786 -12.617 44.051 1.00 80.62 182 THR A N 1
ATOM 1514 C CA . THR A 1 182 ? -3.051 -13.053 45.247 1.00 80.62 182 THR A CA 1
ATOM 1515 C C . THR A 1 182 ? -3.927 -13.240 46.478 1.00 80.62 182 THR A C 1
ATOM 1517 O O . THR A 1 182 ? -3.463 -13.856 47.439 1.00 80.62 182 THR A O 1
ATOM 1520 N N . LYS A 1 183 ? -5.169 -12.734 46.460 1.00 82.25 183 LYS A N 1
ATOM 1521 C CA . LYS A 1 183 ? -6.077 -12.661 47.617 1.00 82.25 183 LYS A CA 1
ATOM 1522 C C . LYS A 1 183 ? -5.461 -11.941 48.827 1.00 82.25 183 LYS A C 1
ATOM 1524 O O . LYS A 1 183 ? -5.817 -12.228 49.966 1.00 82.25 183 LYS A O 1
ATOM 1529 N N . LYS A 1 184 ? -4.498 -11.042 48.593 1.00 84.88 184 LYS A N 1
ATOM 1530 C CA . LYS A 1 184 ? -3.824 -10.223 49.612 1.00 84.88 184 LYS A CA 1
ATOM 1531 C C . LYS A 1 184 ? -4.034 -8.754 49.298 1.00 84.88 184 LYS A C 1
ATOM 1533 O O . LYS A 1 184 ? -3.914 -8.383 48.138 1.00 84.88 184 LYS A O 1
ATOM 1538 N N . ASN A 1 185 ? -4.226 -7.937 50.330 1.00 85.19 185 ASN A N 1
ATOM 1539 C CA . ASN A 1 185 ? -4.424 -6.497 50.176 1.00 85.19 185 ASN A CA 1
ATOM 1540 C C . ASN A 1 185 ? -3.182 -5.836 49.564 1.00 85.19 185 ASN A C 1
ATOM 1542 O O . ASN A 1 185 ? -2.053 -6.060 50.020 1.00 85.19 185 ASN A O 1
ATOM 1546 N N . ALA A 1 186 ? -3.384 -5.015 48.536 1.00 83.38 186 ALA A N 1
ATOM 1547 C CA . ALA A 1 186 ? -2.312 -4.230 47.935 1.00 83.38 186 ALA A CA 1
ATOM 1548 C C . ALA A 1 186 ? -1.910 -3.062 48.845 1.00 83.38 186 ALA A C 1
ATOM 1550 O O . ALA A 1 186 ? -0.735 -2.687 48.883 1.00 83.38 186 ALA A O 1
ATOM 1551 N N . ILE A 1 187 ? -2.875 -2.542 49.610 1.00 86.00 187 ILE A N 1
ATOM 1552 C CA . ILE A 1 187 ? -2.753 -1.365 50.472 1.00 86.00 187 ILE A CA 1
ATOM 1553 C C . ILE A 1 187 ? -3.003 -1.765 51.928 1.00 86.00 187 ILE A C 1
ATOM 1555 O O . ILE A 1 187 ? -3.959 -2.471 52.244 1.00 86.00 187 ILE A O 1
ATOM 1559 N N . TRP A 1 188 ? -2.158 -1.278 52.834 1.00 76.88 188 TRP A N 1
ATOM 1560 C CA . TRP A 1 188 ? -2.348 -1.396 54.277 1.00 76.88 188 TRP A CA 1
ATOM 1561 C C . TRP A 1 188 ? -2.128 -0.034 54.937 1.00 76.88 188 TRP A C 1
ATOM 1563 O O . TRP A 1 188 ? -1.114 0.620 54.689 1.00 76.88 188 TRP A O 1
ATOM 1573 N N . ARG A 1 189 ? -3.090 0.410 55.762 1.00 74.12 189 ARG A N 1
ATOM 1574 C CA . ARG A 1 189 ? -3.072 1.731 56.430 1.00 74.12 189 ARG A CA 1
ATOM 1575 C C . ARG A 1 189 ? -2.761 2.900 55.474 1.00 74.12 189 ARG A C 1
ATOM 1577 O O . ARG A 1 189 ? -1.962 3.770 55.792 1.00 74.12 189 ARG A O 1
ATOM 1584 N N . GLY A 1 190 ? -3.356 2.887 54.279 1.00 75.88 190 GLY A N 1
ATOM 1585 C CA . GLY A 1 190 ? -3.183 3.946 53.273 1.00 75.88 190 GLY A CA 1
ATOM 1586 C C . GLY A 1 190 ? -1.864 3.911 52.489 1.00 75.88 190 GLY A C 1
ATOM 1587 O O . GLY A 1 190 ? -1.650 4.771 51.644 1.00 75.88 190 GLY A O 1
ATOM 1588 N N . SER A 1 191 ? -0.999 2.919 52.721 1.00 79.31 191 SER A N 1
ATOM 1589 C CA . SER A 1 191 ? 0.288 2.768 52.029 1.00 79.31 191 SER A CA 1
ATOM 1590 C C . SER A 1 191 ? 0.374 1.457 51.244 1.00 79.31 191 SER A C 1
ATOM 1592 O O . SER A 1 191 ? -0.210 0.446 51.642 1.00 79.31 191 SER A O 1
ATOM 1594 N N . GLU A 1 192 ? 1.100 1.455 50.123 1.00 87.12 192 GLU A N 1
ATOM 1595 C CA . GLU A 1 192 ? 1.366 0.235 49.354 1.00 87.12 192 GLU A CA 1
ATOM 1596 C C . GLU A 1 192 ? 2.157 -0.784 50.191 1.00 87.12 192 GLU A C 1
ATOM 1598 O O . GLU A 1 192 ? 3.177 -0.470 50.809 1.00 87.12 192 GLU A O 1
ATOM 1603 N N . THR A 1 193 ? 1.732 -2.047 50.174 1.00 87.25 193 THR A N 1
ATOM 1604 C CA . THR A 1 193 ? 2.478 -3.120 50.840 1.00 87.25 193 THR A CA 1
ATOM 1605 C C . THR A 1 193 ? 3.784 -3.423 50.095 1.00 87.25 193 THR A C 1
ATOM 1607 O O . THR A 1 193 ? 3.836 -3.436 48.863 1.00 87.25 193 THR A O 1
ATOM 1610 N N . LYS A 1 194 ? 4.852 -3.791 50.821 1.00 86.25 194 LYS A N 1
ATOM 1611 C CA . LYS A 1 194 ? 6.128 -4.228 50.204 1.00 86.25 194 LYS A CA 1
ATOM 1612 C C . LYS A 1 194 ? 5.940 -5.395 49.225 1.00 86.25 194 LYS A C 1
ATOM 1614 O O . LYS A 1 194 ? 6.688 -5.544 48.259 1.00 86.25 194 LYS A O 1
ATOM 1619 N N . THR A 1 195 ? 4.953 -6.252 49.479 1.00 86.44 195 THR A N 1
ATOM 1620 C CA . THR A 1 195 ? 4.598 -7.373 48.602 1.00 86.44 195 THR A CA 1
ATOM 1621 C C . THR A 1 195 ? 3.971 -6.911 47.292 1.00 86.44 195 THR A C 1
ATOM 1623 O O . THR A 1 195 ? 4.315 -7.458 46.243 1.00 86.44 195 THR A O 1
ATOM 1626 N N . PHE A 1 196 ? 3.126 -5.879 47.338 1.00 87.81 196 PHE A N 1
ATOM 1627 C 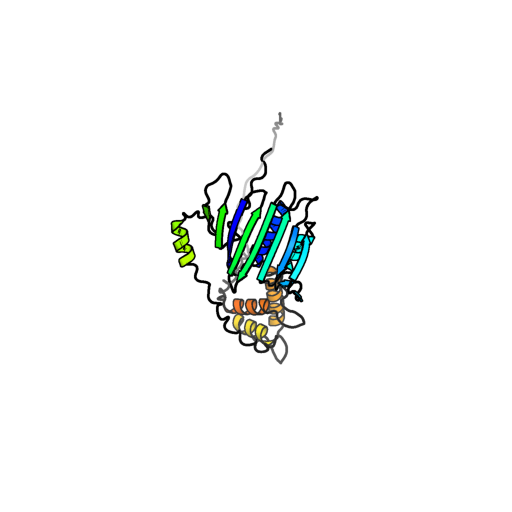CA . PHE A 1 196 ? 2.537 -5.267 46.153 1.00 87.81 196 PHE A CA 1
ATOM 1628 C C . PHE A 1 196 ? 3.595 -4.552 45.308 1.00 87.81 196 PHE A C 1
ATOM 1630 O O . PHE A 1 196 ? 3.695 -4.818 44.114 1.00 87.81 196 PHE A O 1
ATOM 1637 N N . GLN A 1 197 ? 4.484 -3.772 45.928 1.00 85.75 197 GLN A N 1
ATOM 1638 C CA . GLN A 1 197 ? 5.598 -3.110 45.233 1.00 85.75 197 GLN A CA 1
ATOM 1639 C C . GLN A 1 197 ? 6.496 -4.105 44.482 1.00 85.75 197 GLN A C 1
ATOM 1641 O O . GLN A 1 197 ? 6.799 -3.931 43.300 1.00 85.75 197 GLN A O 1
ATOM 1646 N N . LYS A 1 198 ? 6.878 -5.209 45.140 1.00 88.56 198 LYS A N 1
ATOM 1647 C CA . LYS A 1 198 ? 7.665 -6.282 44.507 1.00 88.56 198 LYS A CA 1
ATOM 1648 C C . LYS A 1 198 ? 6.910 -6.963 43.367 1.00 88.56 198 LYS A C 1
ATOM 1650 O O . LYS A 1 198 ? 7.514 -7.339 42.362 1.00 88.56 198 LYS A O 1
ATOM 1655 N N . TRP A 1 199 ? 5.603 -7.164 43.519 1.00 91.56 199 TRP A N 1
ATOM 1656 C CA . TRP A 1 199 ? 4.773 -7.711 42.451 1.00 91.56 199 TRP A CA 1
ATOM 1657 C C . TRP A 1 199 ? 4.711 -6.765 41.249 1.00 91.56 199 TRP A C 1
ATOM 1659 O O . TRP A 1 199 ? 5.003 -7.206 40.140 1.00 91.56 199 TRP A O 1
ATOM 1669 N N . LYS A 1 200 ? 4.461 -5.475 41.480 1.00 89.12 200 LYS A N 1
ATOM 1670 C CA . LYS A 1 200 ? 4.389 -4.423 40.460 1.00 89.12 200 LYS A CA 1
ATOM 1671 C C . LYS A 1 200 ? 5.674 -4.334 39.637 1.00 89.12 200 LYS A C 1
ATOM 1673 O O . LYS A 1 200 ? 5.624 -4.368 38.412 1.00 89.12 200 LYS A O 1
ATOM 1678 N N . LEU A 1 201 ? 6.841 -4.339 40.289 1.00 87.56 201 LEU A N 1
ATOM 1679 C CA . LEU A 1 201 ? 8.142 -4.357 39.603 1.00 87.56 201 LEU A CA 1
ATOM 1680 C C . LEU A 1 201 ? 8.315 -5.575 38.683 1.00 87.56 201 LEU A C 1
ATOM 1682 O O . LEU A 1 201 ? 8.772 -5.442 37.549 1.00 87.56 201 LEU A O 1
ATOM 1686 N N . ARG A 1 202 ? 7.928 -6.763 39.155 1.00 90.19 202 ARG A N 1
ATOM 1687 C CA . ARG A 1 202 ? 8.035 -8.006 38.380 1.00 90.19 202 ARG A CA 1
ATOM 1688 C C . ARG A 1 202 ? 7.097 -8.017 37.175 1.00 90.19 202 ARG A C 1
ATOM 1690 O O . ARG A 1 202 ? 7.534 -8.381 36.091 1.00 90.19 202 ARG A O 1
ATOM 1697 N N . VAL A 1 203 ? 5.842 -7.612 37.354 1.00 88.88 203 VAL A N 1
ATOM 1698 C CA . VAL A 1 203 ? 4.849 -7.575 36.269 1.00 88.88 203 VAL A CA 1
ATOM 1699 C C . VAL A 1 203 ? 5.233 -6.536 35.216 1.00 88.88 203 VAL A C 1
ATOM 1701 O O . VAL A 1 203 ? 5.162 -6.824 34.024 1.00 88.88 203 VAL A O 1
ATOM 1704 N N . ASN A 1 204 ? 5.745 -5.378 35.644 1.00 89.44 204 ASN A N 1
ATOM 1705 C CA . ASN A 1 204 ? 6.299 -4.361 34.751 1.00 89.44 204 ASN A CA 1
ATOM 1706 C C . ASN A 1 204 ? 7.464 -4.899 33.910 1.00 89.44 204 ASN A C 1
ATOM 1708 O O . ASN A 1 204 ? 7.533 -4.630 32.710 1.00 89.44 204 ASN A O 1
ATOM 1712 N N . LYS A 1 205 ? 8.380 -5.654 34.529 1.00 88.50 205 LYS A N 1
ATOM 1713 C CA . LYS A 1 205 ? 9.504 -6.282 33.826 1.00 88.50 205 LYS A CA 1
ATOM 1714 C C . LYS A 1 205 ? 9.017 -7.313 32.805 1.00 88.50 205 LYS A C 1
ATOM 1716 O O . LYS A 1 205 ? 9.402 -7.236 31.645 1.00 88.50 205 LYS A O 1
ATOM 1721 N N . GLU A 1 206 ? 8.116 -8.204 33.208 1.00 88.38 206 GLU A N 1
ATOM 1722 C CA . GLU A 1 206 ? 7.560 -9.243 32.331 1.00 88.38 206 GLU A CA 1
ATOM 1723 C C . GLU A 1 206 ? 6.791 -8.647 31.139 1.00 88.38 206 GLU A C 1
ATOM 1725 O O . GLU A 1 206 ? 6.888 -9.136 30.015 1.00 88.38 206 GLU A O 1
ATOM 1730 N N . PHE A 1 207 ? 6.053 -7.556 31.360 1.00 89.81 207 PHE A N 1
ATOM 1731 C CA . PHE A 1 207 ? 5.372 -6.832 30.288 1.00 89.81 207 PHE A CA 1
ATOM 1732 C C . PHE A 1 207 ? 6.358 -6.236 29.277 1.00 89.81 207 PHE A C 1
ATOM 1734 O O . PHE A 1 207 ? 6.153 -6.373 28.068 1.00 89.81 207 PHE A O 1
ATOM 1741 N N . ARG A 1 208 ? 7.437 -5.603 29.760 1.00 86.94 208 ARG A N 1
ATOM 1742 C CA . ARG A 1 208 ? 8.487 -5.037 28.900 1.00 86.94 208 ARG A CA 1
ATOM 1743 C C . ARG A 1 208 ? 9.180 -6.117 28.076 1.00 86.94 208 ARG A C 1
ATOM 1745 O O . ARG A 1 208 ? 9.337 -5.931 26.877 1.00 86.94 208 ARG A O 1
ATOM 1752 N N . GLU A 1 209 ? 9.530 -7.244 28.690 1.00 85.69 209 GLU A N 1
ATOM 1753 C CA . GLU A 1 209 ? 10.159 -8.378 27.997 1.00 85.69 209 GLU A CA 1
ATOM 1754 C C . GLU A 1 209 ? 9.255 -8.959 26.901 1.00 85.69 209 GLU A C 1
ATOM 1756 O O . GLU A 1 209 ? 9.733 -9.298 25.825 1.00 85.69 209 GLU A O 1
ATOM 1761 N N . LYS A 1 210 ? 7.940 -9.033 27.139 1.00 82.56 210 LYS A N 1
ATOM 1762 C CA . LYS A 1 210 ? 6.988 -9.607 26.174 1.00 82.56 210 LYS A CA 1
ATOM 1763 C C . LYS A 1 210 ? 6.598 -8.679 25.034 1.00 82.56 210 LYS A C 1
ATOM 1765 O O . LYS A 1 210 ? 6.261 -9.157 23.959 1.00 82.56 210 LYS A O 1
ATOM 1770 N N . THR A 1 211 ? 6.525 -7.378 25.292 1.00 81.69 211 THR A N 1
ATOM 1771 C CA . THR A 1 211 ? 5.894 -6.431 24.358 1.00 81.69 211 THR A CA 1
ATOM 1772 C C . THR A 1 211 ? 6.844 -5.367 23.826 1.00 81.69 211 THR A C 1
ATOM 1774 O O . THR A 1 211 ? 6.458 -4.621 22.929 1.00 81.69 211 THR A O 1
ATOM 1777 N N . GLY A 1 212 ? 8.041 -5.229 24.407 1.00 77.94 212 GLY A N 1
ATOM 1778 C CA . GLY A 1 212 ? 8.955 -4.113 24.146 1.00 77.94 212 GLY A CA 1
ATOM 1779 C C . GLY A 1 212 ? 8.409 -2.740 24.570 1.00 77.94 212 GLY A C 1
ATOM 1780 O O . GLY A 1 212 ? 9.067 -1.725 24.363 1.00 77.94 212 GLY A O 1
ATOM 1781 N N . GLY A 1 213 ? 7.201 -2.679 25.147 1.00 82.38 213 GLY A N 1
ATOM 1782 C CA . GLY A 1 213 ? 6.489 -1.445 25.461 1.00 82.38 213 GLY A CA 1
ATOM 1783 C C . GLY A 1 213 ? 6.639 -0.998 26.913 1.00 82.38 213 GLY A C 1
ATOM 1784 O O . GLY A 1 213 ? 6.925 -1.786 27.814 1.00 82.38 213 GLY A O 1
ATOM 1785 N N . PHE A 1 214 ? 6.382 0.287 27.165 1.00 84.75 214 PHE A N 1
ATOM 1786 C CA . PHE A 1 214 ? 6.395 0.843 28.517 1.00 84.75 214 PHE A CA 1
ATOM 1787 C C . PHE A 1 214 ? 5.029 0.688 29.213 1.00 84.75 214 PHE A C 1
ATOM 1789 O O . PHE A 1 214 ? 3.990 0.968 28.607 1.00 84.75 214 PHE A O 1
ATOM 1796 N N . PRO A 1 215 ? 5.007 0.274 30.496 1.00 84.06 215 PRO A N 1
ATOM 1797 C CA . PRO A 1 215 ? 3.765 0.098 31.250 1.00 84.06 215 PRO A CA 1
ATOM 1798 C C . PRO A 1 215 ? 3.051 1.424 31.551 1.00 84.06 215 PRO A C 1
ATOM 1800 O O . PRO A 1 215 ? 1.824 1.455 31.644 1.00 84.06 215 PRO A O 1
ATOM 1803 N N . TYR A 1 216 ? 3.797 2.532 31.621 1.00 84.44 216 TYR A N 1
ATOM 1804 C CA . TYR A 1 216 ? 3.248 3.865 31.871 1.00 84.44 216 TYR A CA 1
ATOM 1805 C C . TYR A 1 216 ? 3.699 4.877 30.823 1.00 84.44 216 TYR A C 1
ATOM 1807 O O . TYR A 1 216 ? 4.828 4.827 30.336 1.00 84.44 216 TYR A O 1
ATOM 1815 N N . PHE A 1 217 ? 2.829 5.845 30.551 1.00 77.94 217 PHE A N 1
ATOM 1816 C CA . PHE A 1 217 ? 3.110 7.047 29.781 1.00 77.94 217 PHE A CA 1
ATOM 1817 C C . PHE A 1 217 ? 2.605 8.267 30.557 1.00 77.94 217 PHE A C 1
ATOM 1819 O O . PHE A 1 217 ? 1.435 8.322 30.934 1.00 77.94 217 PHE A O 1
ATOM 1826 N N . LYS A 1 218 ? 3.488 9.238 30.831 1.00 76.62 218 LYS A N 1
ATOM 1827 C CA . LYS A 1 218 ? 3.178 10.449 31.625 1.00 76.62 218 LYS A CA 1
ATOM 1828 C C . LYS A 1 218 ? 2.463 10.144 32.958 1.00 76.62 218 LYS A C 1
ATOM 1830 O O . LYS A 1 218 ? 1.472 10.781 33.302 1.00 76.62 218 LYS A O 1
ATOM 1835 N N . GLY A 1 219 ? 2.929 9.117 33.674 1.00 70.06 219 GLY A N 1
ATOM 1836 C CA . GLY A 1 219 ? 2.360 8.696 34.963 1.00 70.06 219 GLY A CA 1
ATOM 1837 C C . GLY A 1 219 ? 1.019 7.951 34.884 1.00 70.06 219 GLY A C 1
ATOM 1838 O O . GLY A 1 219 ? 0.462 7.606 35.921 1.00 70.06 219 GLY A O 1
ATOM 1839 N N . LYS A 1 220 ? 0.499 7.674 33.681 1.00 76.44 220 LYS A N 1
ATOM 1840 C CA . LYS A 1 220 ? -0.732 6.899 33.457 1.00 76.44 220 LYS A CA 1
ATOM 1841 C C . LYS A 1 220 ? -0.413 5.532 32.870 1.00 76.44 220 LYS A C 1
ATOM 1843 O O . LYS A 1 220 ? 0.505 5.418 32.062 1.00 76.44 220 LYS A O 1
ATOM 1848 N N . ILE A 1 221 ? -1.169 4.507 33.253 1.00 80.00 221 ILE A N 1
ATOM 1849 C CA . ILE A 1 221 ? -1.059 3.165 32.672 1.00 80.00 221 ILE A CA 1
ATOM 1850 C C . ILE A 1 221 ? -1.394 3.219 31.178 1.00 80.00 221 ILE A C 1
ATOM 1852 O O . ILE A 1 221 ? -2.334 3.899 30.764 1.00 80.00 221 ILE A O 1
ATOM 1856 N N . THR A 1 222 ? -0.605 2.540 30.347 1.00 81.88 222 THR A N 1
ATOM 1857 C CA . THR A 1 222 ? -0.902 2.442 28.914 1.00 81.88 222 THR A CA 1
ATOM 1858 C C . THR A 1 222 ? -2.028 1.437 28.673 1.00 81.88 222 THR A C 1
ATOM 1860 O O . THR A 1 222 ? -2.150 0.448 29.391 1.00 81.88 222 THR A O 1
ATOM 1863 N N . GLN A 1 223 ? -2.832 1.634 27.622 1.00 81.94 223 GLN A N 1
ATOM 1864 C CA . GLN A 1 223 ? -3.908 0.691 27.265 1.00 81.94 223 GLN A CA 1
ATOM 1865 C C . GLN A 1 223 ? -3.382 -0.737 27.043 1.00 81.94 223 GLN A C 1
ATOM 1867 O O . GLN A 1 223 ? -4.022 -1.711 27.427 1.00 81.94 223 GLN A O 1
ATOM 1872 N N . LYS A 1 224 ? -2.182 -0.864 26.459 1.00 80.75 224 LYS A N 1
ATOM 1873 C CA . LYS A 1 224 ? -1.512 -2.157 26.261 1.00 80.75 224 LYS A CA 1
ATOM 1874 C C . LYS A 1 224 ? -1.190 -2.839 27.592 1.00 80.75 224 LYS A C 1
ATOM 1876 O O . LYS A 1 224 ? -1.351 -4.052 27.703 1.00 80.75 224 LYS A O 1
ATOM 1881 N N . TYR A 1 225 ? -0.757 -2.072 28.592 1.00 85.06 225 TYR A N 1
ATOM 1882 C CA . TYR A 1 225 ? -0.457 -2.609 29.914 1.00 85.06 225 TYR A CA 1
ATOM 1883 C C . TYR A 1 225 ? -1.731 -2.943 30.702 1.00 85.06 225 TYR A C 1
ATOM 1885 O O . TYR A 1 225 ? -1.795 -3.994 31.328 1.00 85.06 225 TYR A O 1
ATOM 1893 N N . ASP A 1 226 ? -2.793 -2.146 30.577 1.00 84.12 226 ASP A N 1
ATOM 1894 C CA . ASP A 1 226 ? -4.092 -2.455 31.191 1.00 84.12 226 ASP A CA 1
ATOM 1895 C C . ASP A 1 226 ? -4.719 -3.748 30.630 1.00 84.12 226 ASP A C 1
ATOM 1897 O O . ASP A 1 226 ? -5.168 -4.624 31.373 1.00 84.12 226 ASP A O 1
ATOM 1901 N N . LEU A 1 227 ? -4.660 -3.944 29.308 1.00 83.75 227 LEU A N 1
ATOM 1902 C CA . LEU A 1 227 ? -5.054 -5.206 28.669 1.00 83.75 227 LEU A CA 1
ATOM 1903 C C . LEU A 1 227 ? -4.211 -6.389 29.164 1.00 83.75 227 LEU A C 1
ATOM 1905 O O . LEU A 1 227 ? -4.735 -7.482 29.389 1.00 83.75 227 LEU A O 1
ATOM 1909 N N . TYR A 1 228 ? -2.908 -6.175 29.356 1.00 85.50 228 TYR A N 1
ATOM 1910 C CA . TYR A 1 228 ? -2.011 -7.190 29.896 1.00 85.50 228 TYR A CA 1
ATOM 1911 C C . TYR A 1 228 ? -2.398 -7.598 31.326 1.00 85.50 228 TYR A C 1
ATOM 1913 O O . TYR A 1 228 ? -2.508 -8.795 31.599 1.00 85.50 228 TYR A O 1
ATOM 1921 N N . LEU A 1 229 ? -2.684 -6.635 32.211 1.00 85.38 229 LEU A N 1
ATOM 1922 C CA . LEU A 1 229 ? -3.153 -6.895 33.578 1.00 85.38 229 LEU A CA 1
ATOM 1923 C C . LEU A 1 229 ? -4.480 -7.668 33.592 1.00 85.38 229 LEU A C 1
ATOM 1925 O O . LEU A 1 229 ? -4.598 -8.680 34.284 1.00 85.38 229 LEU A O 1
ATOM 1929 N N . ASN A 1 230 ? -5.442 -7.275 32.756 1.00 82.12 230 ASN A N 1
ATOM 1930 C CA . ASN A 1 230 ? -6.719 -7.980 32.622 1.00 82.12 230 ASN A CA 1
ATOM 1931 C C . ASN A 1 230 ? -6.548 -9.439 32.158 1.00 82.12 230 ASN A C 1
ATOM 1933 O O . ASN A 1 230 ? -7.261 -10.338 32.614 1.00 82.12 230 ASN A O 1
ATOM 1937 N N . ASN A 1 231 ? -5.572 -9.706 31.289 1.00 82.12 231 ASN A N 1
ATOM 1938 C CA . ASN A 1 231 ? -5.252 -11.064 30.853 1.00 82.12 231 ASN A CA 1
ATOM 1939 C C . ASN A 1 231 ? -4.579 -11.907 31.949 1.00 82.12 231 ASN A C 1
ATOM 1941 O O . ASN A 1 231 ? -4.746 -13.128 31.950 1.00 82.12 231 ASN A O 1
ATOM 1945 N N . LEU A 1 232 ? -3.865 -11.295 32.904 1.00 80.94 232 LEU A N 1
ATOM 1946 C CA . LEU A 1 232 ? -3.317 -12.012 34.064 1.00 80.94 232 LEU A CA 1
ATOM 1947 C C . LEU A 1 232 ? -4.420 -12.543 34.987 1.00 80.94 232 LEU A C 1
ATOM 1949 O O . LEU A 1 232 ? -4.255 -13.619 35.553 1.00 80.94 232 LEU A O 1
ATOM 1953 N N . ILE A 1 233 ? -5.548 -11.833 35.096 1.00 76.38 233 ILE A N 1
ATOM 1954 C CA . ILE A 1 233 ? -6.719 -12.279 35.871 1.00 76.38 233 ILE A CA 1
ATOM 1955 C C . ILE A 1 233 ? -7.395 -13.478 35.194 1.00 76.38 233 ILE A C 1
ATOM 1957 O O . ILE A 1 233 ? -7.842 -14.404 35.866 1.00 76.38 233 ILE A O 1
ATOM 1961 N N . LYS A 1 234 ? -7.476 -13.468 33.857 1.00 66.94 234 LYS A N 1
ATOM 1962 C CA . LYS A 1 234 ? -8.136 -14.526 33.073 1.00 66.94 234 LYS A CA 1
ATOM 1963 C C . LYS A 1 234 ? -7.331 -15.817 32.983 1.00 66.94 234 LYS A C 1
ATOM 1965 O O . LYS A 1 234 ? -7.906 -16.863 32.690 1.00 66.94 234 LYS A O 1
ATOM 1970 N N . LYS A 1 235 ? -6.016 -15.772 33.209 1.00 59.22 235 LYS A N 1
ATOM 1971 C CA . LYS A 1 235 ? -5.217 -16.995 33.274 1.00 59.22 235 LYS A CA 1
ATOM 1972 C C . LYS A 1 235 ? -5.551 -17.734 34.573 1.00 59.22 235 LYS A C 1
ATOM 1974 O O . LYS A 1 235 ? -5.323 -17.173 35.645 1.00 59.22 235 LYS A O 1
ATOM 1979 N N . PRO A 1 236 ? -6.051 -18.984 34.515 1.00 45.00 236 PRO A N 1
ATOM 1980 C CA . PRO A 1 236 ? -6.205 -19.779 35.720 1.00 45.00 236 PRO A CA 1
ATOM 1981 C C . PRO A 1 236 ? -4.826 -19.905 36.361 1.00 45.00 236 PRO A C 1
ATOM 1983 O O . PRO A 1 236 ? -3.863 -20.323 35.715 1.00 45.00 236 PRO A O 1
ATOM 1986 N N . VAL A 1 237 ? -4.721 -19.486 37.622 1.00 46.38 237 VAL A N 1
ATOM 1987 C CA . VAL A 1 237 ? -3.509 -19.666 38.416 1.00 46.38 237 VAL A CA 1
ATOM 1988 C C . VAL A 1 237 ? -3.281 -21.170 38.507 1.00 46.38 237 VAL A C 1
ATOM 1990 O O . VAL A 1 237 ? -3.933 -21.855 39.297 1.00 46.38 237 VAL A O 1
ATOM 1993 N N . SER A 1 238 ? -2.388 -21.704 37.670 1.00 43.00 238 SER A N 1
ATOM 1994 C CA . SER A 1 238 ? -1.908 -23.066 37.843 1.00 43.00 238 SER A CA 1
ATOM 1995 C C . SER A 1 238 ? -1.318 -23.124 39.245 1.00 43.00 238 SER A C 1
ATOM 1997 O O . SER A 1 238 ? -0.410 -22.367 39.602 1.00 43.00 238 SER A O 1
ATOM 1999 N N . LYS A 1 239 ? -1.922 -23.959 40.096 1.00 39.25 239 LYS A N 1
ATOM 2000 C CA . LYS A 1 239 ? -1.401 -24.240 41.430 1.00 39.25 239 LYS A CA 1
ATOM 2001 C C . LYS A 1 239 ? 0.060 -24.627 41.238 1.00 39.25 239 LYS A C 1
ATOM 2003 O O . LYS A 1 239 ? 0.342 -25.650 40.620 1.00 39.25 239 LYS A O 1
ATOM 2008 N N . LYS A 1 240 ? 0.986 -23.797 41.725 1.00 39.12 240 LYS A N 1
ATOM 2009 C CA . LYS A 1 240 ? 2.389 -24.188 41.817 1.00 39.12 240 LYS A CA 1
ATOM 2010 C C . LYS A 1 240 ? 2.428 -25.480 42.616 1.00 39.12 240 LYS A C 1
ATOM 2012 O O . LYS A 1 240 ? 2.093 -25.475 43.801 1.00 39.12 240 LYS A O 1
ATOM 2017 N N . THR A 1 241 ? 2.820 -26.568 41.966 1.00 39.38 241 THR A N 1
ATOM 2018 C CA . THR A 1 241 ? 3.229 -27.786 42.653 1.00 39.38 241 THR A CA 1
ATOM 2019 C C . THR A 1 241 ? 4.304 -27.376 43.662 1.00 39.38 241 THR A C 1
ATOM 2021 O O . THR A 1 241 ? 5.220 -26.631 43.291 1.00 39.38 241 THR A O 1
ATOM 2024 N N . PRO A 1 242 ? 4.179 -27.753 44.945 1.00 37.84 242 PRO A N 1
ATOM 2025 C CA . PRO A 1 242 ? 5.158 -27.367 45.947 1.00 37.84 242 PRO A CA 1
ATOM 2026 C C . PRO A 1 242 ? 6.543 -27.883 45.531 1.00 37.84 242 PRO A C 1
ATOM 2028 O O . PRO A 1 242 ? 6.635 -28.932 44.884 1.00 37.84 242 PRO A O 1
ATOM 2031 N N . PRO A 1 243 ? 7.625 -27.160 45.867 1.00 39.75 243 PRO A N 1
ATOM 2032 C CA . PRO A 1 243 ? 8.967 -27.601 45.526 1.00 39.75 243 PRO A CA 1
ATOM 2033 C C . PRO A 1 243 ? 9.193 -28.983 46.143 1.00 39.75 243 PRO A C 1
ATOM 2035 O O . PRO A 1 243 ? 8.959 -29.179 47.339 1.00 39.75 243 PRO A O 1
ATOM 2038 N N . LYS A 1 244 ? 9.622 -29.946 45.316 1.00 39.34 244 LYS A N 1
ATOM 2039 C CA . LYS A 1 244 ? 10.103 -31.248 45.788 1.00 39.34 244 LYS A CA 1
ATOM 2040 C C . LYS A 1 244 ? 11.126 -30.976 46.890 1.00 39.34 244 LYS A C 1
ATOM 2042 O O . LYS A 1 244 ? 12.145 -30.337 46.634 1.00 39.34 244 LYS A O 1
ATOM 2047 N N . LYS A 1 245 ? 10.827 -31.431 48.113 1.00 35.53 245 LYS A N 1
ATOM 2048 C CA . LYS A 1 245 ? 11.786 -31.441 49.220 1.00 35.53 245 LYS A CA 1
ATOM 2049 C C . LYS A 1 245 ? 13.067 -32.091 48.703 1.00 35.53 245 LYS A C 1
ATOM 2051 O O . LYS A 1 245 ? 13.026 -33.226 48.233 1.00 35.53 245 LYS A O 1
ATOM 2056 N N . SER A 1 246 ? 14.182 -31.371 48.774 1.00 38.81 246 SER A N 1
ATOM 2057 C CA . SER A 1 246 ? 15.492 -31.979 48.609 1.00 38.81 246 SER A CA 1
ATOM 2058 C C . SER A 1 246 ? 15.648 -33.018 49.716 1.00 38.81 246 SER A C 1
ATOM 2060 O O . SER A 1 246 ? 15.642 -32.704 50.907 1.00 38.81 246 SER A O 1
ATOM 2062 N N . THR A 1 247 ? 15.738 -34.287 49.338 1.00 36.81 247 THR A N 1
ATOM 2063 C CA . THR A 1 247 ? 16.195 -35.340 50.240 1.00 36.81 247 THR A CA 1
ATOM 2064 C C . THR A 1 247 ? 17.676 -35.114 50.504 1.00 36.81 247 THR A C 1
ATOM 2066 O O . THR A 1 247 ? 18.542 -35.626 49.801 1.00 36.81 247 THR A O 1
ATOM 2069 N N . VAL A 1 248 ? 17.960 -34.312 51.527 1.00 35.72 248 VAL A N 1
ATOM 2070 C CA . VAL A 1 248 ? 19.244 -34.318 52.220 1.00 35.72 248 VAL A CA 1
ATOM 2071 C C . VAL A 1 248 ? 19.374 -35.691 52.880 1.00 35.72 248 VAL A C 1
ATOM 2073 O O . VAL A 1 248 ? 18.698 -35.971 53.870 1.00 35.72 248 VAL A O 1
ATOM 2076 N N . LYS A 1 249 ? 20.226 -36.566 52.335 1.00 34.78 249 LYS A N 1
ATOM 2077 C CA . LYS A 1 249 ? 20.703 -37.739 53.075 1.00 34.78 249 LYS A CA 1
ATOM 2078 C C . LYS A 1 249 ? 21.669 -37.238 54.149 1.00 34.78 249 LYS A C 1
ATOM 2080 O O . LYS A 1 249 ? 22.826 -36.948 53.865 1.00 34.78 249 LYS A O 1
ATOM 2085 N N . LYS A 1 250 ? 21.168 -37.096 55.380 1.00 33.38 250 LYS A N 1
ATOM 2086 C CA . LYS A 1 250 ? 22.002 -36.936 56.576 1.00 33.38 250 LYS A CA 1
ATOM 2087 C C . LYS A 1 250 ? 22.802 -38.221 56.796 1.00 33.38 250 LYS A C 1
ATOM 2089 O O . LYS A 1 250 ? 22.228 -39.302 56.879 1.00 33.38 250 LYS A O 1
ATOM 2094 N N . SER A 1 251 ? 24.117 -38.072 56.904 1.00 40.78 251 SER A N 1
ATOM 2095 C CA . SER A 1 251 ? 25.038 -39.101 57.379 1.00 40.78 251 SER A CA 1
ATOM 2096 C C . SER A 1 251 ? 24.969 -39.207 58.905 1.00 40.78 251 SER A C 1
ATOM 2098 O O . SER A 1 251 ? 25.065 -38.170 59.563 1.00 40.78 251 SER A O 1
ATOM 2100 N N . THR A 1 252 ? 24.895 -40.415 59.471 1.00 32.09 252 THR A N 1
ATOM 2101 C CA . THR A 1 252 ? 25.455 -40.770 60.800 1.00 32.09 252 THR A CA 1
ATOM 2102 C C . THR A 1 252 ? 25.567 -42.313 60.873 1.00 32.09 252 THR A C 1
ATOM 2104 O O . THR A 1 252 ? 24.546 -42.981 60.840 1.00 32.09 252 THR A O 1
ATOM 2107 N N . VAL A 1 253 ? 26.747 -42.899 60.602 1.00 33.69 253 VAL A N 1
ATOM 2108 C CA . VAL A 1 253 ? 27.727 -43.493 61.560 1.00 33.69 253 VAL A CA 1
ATOM 2109 C C . VAL A 1 253 ? 27.378 -44.913 62.062 1.00 33.69 253 VAL A C 1
ATOM 2111 O O . VAL A 1 253 ? 26.437 -45.055 62.831 1.00 33.69 253 VAL A O 1
ATOM 2114 N N . ARG A 1 254 ? 28.190 -45.931 61.696 1.00 28.52 254 ARG A N 1
ATOM 2115 C CA . ARG A 1 254 ? 29.119 -46.747 62.540 1.00 28.52 254 ARG A CA 1
ATOM 2116 C C . ARG A 1 254 ? 29.465 -48.096 61.871 1.00 28.52 254 ARG A C 1
ATOM 2118 O O . ARG A 1 254 ? 28.596 -48.779 61.349 1.00 28.52 254 ARG A O 1
ATOM 2125 N N . SER A 1 255 ? 30.752 -48.433 61.904 1.00 36.66 255 SER A N 1
ATOM 2126 C CA . SER A 1 255 ? 31.419 -49.641 61.384 1.00 36.66 255 SER A CA 1
ATOM 2127 C C . SER A 1 255 ? 30.994 -50.938 62.102 1.00 36.66 255 SER A C 1
ATOM 2129 O O . SER A 1 255 ? 30.451 -50.864 63.205 1.00 36.66 255 SER A O 1
ATOM 2131 N N . PRO A 1 256 ? 31.335 -52.121 61.551 1.00 37.41 256 PRO A N 1
ATOM 2132 C CA . PRO A 1 256 ? 32.502 -52.824 62.099 1.00 37.41 256 PRO A CA 1
ATOM 2133 C C . PRO A 1 256 ? 33.462 -53.440 61.061 1.00 37.41 256 PRO A C 1
ATOM 2135 O O . PRO A 1 256 ? 33.187 -53.545 59.872 1.00 37.41 256 PRO A O 1
ATOM 2138 N N . ILE A 1 257 ? 34.632 -53.780 61.600 1.00 36.38 257 ILE A N 1
ATOM 2139 C CA . ILE A 1 257 ? 35.903 -54.227 61.017 1.00 36.38 257 ILE A CA 1
ATOM 2140 C C . ILE A 1 257 ? 35.894 -55.728 60.658 1.00 36.38 257 ILE A C 1
ATOM 2142 O O . ILE A 1 257 ? 35.375 -56.521 61.437 1.00 36.38 257 ILE A O 1
ATOM 2146 N N . ALA A 1 258 ? 36.598 -56.107 59.582 1.00 33.12 258 ALA A N 1
ATOM 2147 C CA . ALA A 1 258 ? 37.353 -57.368 59.406 1.00 33.12 258 ALA A CA 1
ATOM 2148 C C . ALA A 1 258 ? 38.358 -57.151 58.244 1.00 33.12 258 ALA A C 1
ATOM 2150 O O . ALA A 1 258 ? 37.929 -56.804 57.149 1.00 33.12 258 ALA A O 1
ATOM 2151 N N . LYS A 1 259 ? 39.653 -56.907 58.496 1.00 31.34 259 LYS A N 1
ATOM 2152 C CA . LYS A 1 259 ? 40.816 -57.815 58.680 1.00 31.34 259 LYS A CA 1
ATOM 2153 C C . LYS A 1 259 ? 41.284 -58.608 57.438 1.00 31.34 259 LYS A C 1
ATOM 2155 O O . LYS A 1 259 ? 40.547 -59.441 56.931 1.00 31.34 259 LYS A O 1
ATOM 2160 N N . ASP A 1 260 ? 42.566 -58.356 57.121 1.00 30.58 260 ASP A N 1
ATOM 2161 C CA . ASP A 1 260 ? 43.595 -59.161 56.423 1.00 30.58 260 ASP A CA 1
ATOM 2162 C C . ASP A 1 260 ? 43.424 -59.380 54.898 1.00 30.58 260 ASP A C 1
ATOM 2164 O O . ASP A 1 260 ? 42.336 -59.670 54.431 1.00 30.58 260 ASP A O 1
ATOM 2168 N N . THR A 1 261 ? 44.411 -59.240 53.994 1.00 31.20 261 THR A N 1
ATOM 2169 C CA . THR A 1 261 ? 45.878 -59.496 53.980 1.00 31.20 261 THR A CA 1
ATOM 2170 C C . THR A 1 261 ? 46.519 -58.721 52.785 1.00 31.20 261 THR A C 1
ATOM 2172 O O . THR A 1 261 ? 45.872 -58.560 51.758 1.00 31.20 261 THR A O 1
ATOM 2175 N N . VAL A 1 262 ? 47.642 -57.994 52.933 1.00 31.84 262 VAL A N 1
ATOM 2176 C CA . VAL A 1 262 ? 49.076 -58.351 52.707 1.00 31.84 262 VAL A CA 1
ATOM 2177 C C . VAL A 1 262 ? 49.564 -58.410 51.229 1.00 31.84 262 VAL A C 1
ATOM 2179 O O . VAL A 1 262 ? 49.238 -59.325 50.488 1.00 31.84 262 VAL A O 1
ATOM 2182 N N . ASP A 1 263 ? 50.431 -57.433 50.893 1.00 34.38 263 ASP A N 1
ATOM 2183 C CA . ASP A 1 263 ? 51.643 -57.444 50.033 1.00 34.38 263 ASP A CA 1
ATOM 2184 C C . ASP A 1 263 ? 51.661 -57.931 48.561 1.00 34.38 263 ASP A C 1
ATOM 2186 O O . ASP A 1 263 ? 51.512 -59.117 48.292 1.00 34.38 263 ASP A O 1
ATOM 2190 N N . LYS A 1 264 ? 52.113 -57.061 47.626 1.00 32.56 264 LYS A N 1
ATOM 2191 C CA . LYS A 1 264 ? 53.491 -57.018 47.033 1.00 32.56 264 LYS A CA 1
ATOM 2192 C C . LYS A 1 264 ? 53.568 -56.337 45.641 1.00 32.56 264 LYS A C 1
ATOM 2194 O O . LYS A 1 264 ? 52.846 -56.681 44.721 1.00 32.56 264 LYS A O 1
ATOM 2199 N N . LYS A 1 265 ? 54.558 -55.435 45.520 1.00 32.44 265 LYS A N 1
ATOM 2200 C CA . LYS A 1 265 ? 55.488 -55.122 44.397 1.00 32.44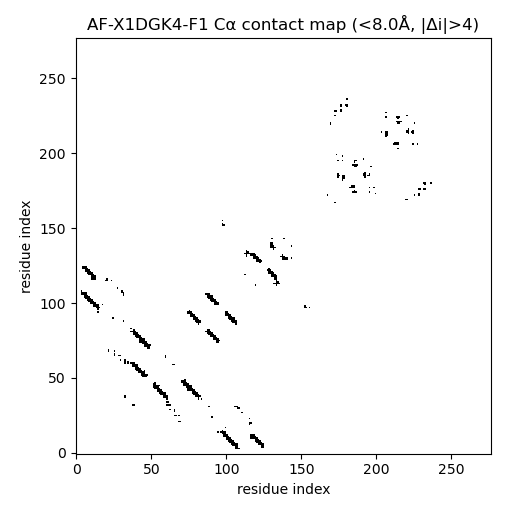 265 LYS A CA 1
ATOM 2201 C C . LYS A 1 265 ? 55.015 -55.036 42.914 1.00 32.44 265 LYS A C 1
ATOM 2203 O O . LYS A 1 265 ? 54.559 -55.998 42.318 1.00 32.44 265 LYS A O 1
ATOM 2208 N N . LYS A 1 266 ? 55.364 -53.889 42.291 1.00 33.59 266 LYS A N 1
ATOM 2209 C CA . LYS A 1 266 ? 55.650 -53.616 40.845 1.00 33.59 266 LYS A CA 1
ATOM 2210 C C . LYS A 1 266 ? 56.612 -54.667 40.219 1.00 33.59 266 LYS A C 1
ATOM 2212 O O . LYS A 1 266 ? 57.374 -55.220 41.015 1.00 33.59 266 LYS A O 1
ATOM 2217 N N . PRO A 1 267 ? 56.736 -54.858 38.869 1.00 42.50 267 PRO A N 1
ATOM 2218 C CA . PRO A 1 267 ? 57.000 -53.781 37.882 1.00 42.50 267 PRO A CA 1
ATOM 2219 C C . PRO A 1 267 ? 56.516 -53.953 36.398 1.00 42.50 267 PRO A C 1
ATOM 2221 O O . PRO A 1 267 ? 56.207 -55.039 35.940 1.00 42.50 267 PRO A O 1
ATOM 2224 N N . THR A 1 268 ? 56.519 -52.815 35.676 1.00 31.77 268 THR A N 1
ATOM 2225 C CA . THR A 1 268 ? 56.891 -52.525 34.256 1.00 31.77 268 THR A CA 1
ATOM 2226 C C . THR A 1 268 ? 56.384 -53.380 33.072 1.00 31.77 268 THR A C 1
ATOM 2228 O O . THR A 1 268 ? 56.639 -54.570 33.028 1.00 31.77 268 THR A O 1
ATOM 2231 N N . ILE A 1 269 ? 55.853 -52.727 32.016 1.00 34.50 269 ILE A N 1
ATOM 2232 C CA . ILE A 1 269 ? 56.423 -52.677 30.640 1.00 34.50 269 ILE A CA 1
ATOM 2233 C C . ILE A 1 269 ? 55.744 -51.570 29.806 1.00 34.50 269 ILE A C 1
ATOM 2235 O O . ILE A 1 269 ? 54.537 -51.356 29.862 1.00 34.50 269 ILE A O 1
ATOM 2239 N N . LYS A 1 270 ? 56.594 -50.836 29.078 1.00 38.25 270 LYS A N 1
ATOM 2240 C CA . LYS A 1 270 ? 56.308 -49.790 28.090 1.00 38.25 270 LYS A CA 1
ATOM 2241 C C . LYS A 1 270 ? 55.874 -50.416 26.761 1.00 38.25 270 LYS A C 1
ATOM 2243 O O . LYS A 1 270 ? 56.527 -51.367 26.351 1.00 38.25 270 LYS A O 1
ATOM 2248 N N . THR A 1 271 ? 55.010 -49.736 26.005 1.00 33.50 271 THR A N 1
ATOM 2249 C CA . THR A 1 271 ? 55.274 -49.562 24.565 1.00 33.50 271 THR A CA 1
ATOM 2250 C C . THR A 1 271 ? 54.691 -48.256 24.043 1.00 33.50 271 THR A C 1
ATOM 2252 O O . THR A 1 271 ? 53.573 -47.873 24.376 1.00 33.50 271 THR A O 1
ATOM 2255 N N . LEU A 1 272 ? 55.533 -47.571 23.275 1.00 35.56 272 LEU A N 1
ATOM 2256 C CA . LEU A 1 272 ? 55.309 -46.313 22.584 1.00 35.56 272 LEU A CA 1
ATOM 2257 C C . LEU A 1 272 ? 54.496 -46.516 21.296 1.00 35.56 272 LEU A C 1
ATOM 2259 O O . LEU A 1 272 ? 54.554 -47.564 20.660 1.00 35.56 272 LEU A O 1
ATOM 2263 N N . THR A 1 273 ? 53.793 -45.440 20.963 1.00 39.69 273 THR A N 1
ATOM 2264 C CA . THR A 1 273 ? 53.256 -44.935 19.685 1.00 39.69 273 THR A CA 1
ATOM 2265 C C . THR A 1 273 ? 54.105 -45.262 18.432 1.00 39.69 273 THR A C 1
ATOM 2267 O O . THR A 1 273 ? 55.297 -45.530 18.583 1.00 39.69 273 THR A O 1
ATOM 2270 N N . PRO A 1 274 ? 53.562 -45.166 17.190 1.00 44.28 274 PRO A N 1
ATOM 2271 C CA . PRO A 1 274 ? 53.323 -43.840 16.593 1.00 44.28 274 PRO A CA 1
ATOM 2272 C C . PRO A 1 274 ? 52.119 -43.671 15.648 1.00 44.28 274 PRO A C 1
ATOM 2274 O O . PRO A 1 274 ? 51.580 -44.611 15.071 1.00 44.28 274 PRO A O 1
ATOM 2277 N N . LEU A 1 275 ? 51.758 -42.390 15.512 1.00 37.97 275 LEU A N 1
ATOM 2278 C CA . LEU A 1 275 ? 51.049 -41.782 14.388 1.00 37.97 275 LEU A CA 1
ATOM 2279 C C . LEU A 1 275 ? 51.747 -42.078 13.052 1.00 37.97 275 LEU A C 1
ATOM 2281 O O . LEU A 1 275 ? 52.973 -42.132 13.007 1.00 37.97 275 LEU A O 1
ATOM 2285 N N . ASN A 1 276 ? 50.948 -42.150 11.989 1.00 38.88 276 ASN A N 1
ATOM 2286 C CA . ASN A 1 276 ? 51.093 -41.483 10.683 1.00 38.88 276 ASN A CA 1
ATOM 2287 C C . ASN A 1 276 ? 49.861 -41.922 9.861 1.00 38.88 276 ASN A C 1
ATOM 2289 O O . ASN A 1 276 ? 49.410 -43.052 10.024 1.00 38.88 276 ASN A O 1
ATOM 2293 N N . SER A 1 277 ? 49.209 -41.116 9.031 1.00 41.75 277 SER A N 1
ATOM 2294 C CA . SER A 1 277 ? 49.530 -39.845 8.365 1.00 41.75 277 SER A CA 1
ATOM 2295 C C . SER A 1 277 ? 48.228 -39.252 7.829 1.00 41.75 277 SER A C 1
ATOM 2297 O O . SER A 1 277 ? 47.350 -40.074 7.480 1.00 41.75 277 SER A O 1
#

Radius of gyration: 34.49 Å; Cα contacts (8 Å, |Δi|>4): 363; chains: 1; bounding box: 78×78×87 Å

pLDDT: mean 71.75, std 20.74, range [28.52, 97.5]

Foldseek 3Di:
DPQQFKKKKKFKAWPVLLVLQLVVVLVQCVFAQDQVWKKWKWFAQWQFQNDTDRIDIDIDNDSVCSCSSVRTPDGQKIWIFIDDPRWTWIWIWGDDDTMIIIMIITRGDDDDCLQRHQKMWMDTPPDDIWIAGSNRDIDDPVVVVVVVVVPDRPDPPPPVPPPPPPPPDQPPLLQVLCCLVPVDGQDDPRHGDPVSVVVVVVLQVVLCVVPVDGQDDPNHGDPSNSVVSVVSNVPPPPPPDPPDPPPPPDDDDDDDDDDDDDDDDDDDDDDDDDDDD

Secondary structure (DSSP, 8-state):
-----EEEEEEEEEGGGHHHHHHHHHHHHHHH--TT--EEEEEEEEEETTEEEEEEEEEE-SHHHHGGGGGEEE-SEEEEEEE-SS-EEEEEEEEETTEEEEEEEEES-----TTT-SEEEEE-SSS--EEEETT--EE-HHHHHHHHHH-------------------HHHHHHHHHHHHHSS-SEETTEE-HHHHHHHHHHHHHHHHHHS--SEETTEE-HHHHHHHHHHHHS-----PPPPP--------------------------------

Solvent-accessible surface area (backbone atoms only — not comparable to full-atom values): 16836 Å² total; per-residue (Å²): 130,84,74,65,59,61,35,34,41,44,29,41,36,52,49,87,45,48,72,49,44,48,51,50,54,43,52,53,48,65,70,53,61,43,92,90,47,51,32,43,39,40,30,30,56,20,27,44,78,91,40,81,31,70,68,45,78,49,77,38,65,47,78,76,51,54,56,56,63,73,42,52,79,46,52,38,34,38,38,38,40,29,79,57,100,90,46,64,33,41,38,38,39,36,42,59,94,60,37,30,44,35,38,37,37,32,49,56,82,90,73,92,52,36,88,56,25,68,30,38,38,42,40,47,90,88,50,80,70,45,30,33,31,49,80,62,52,75,49,56,80,73,59,44,57,52,50,58,73,65,60,62,78,75,67,77,73,76,65,72,73,71,67,76,75,68,85,68,58,62,68,53,62,58,39,51,46,47,26,70,73,67,75,44,77,34,59,54,97,93,36,77,30,76,68,40,56,56,48,52,57,50,52,50,49,54,47,29,75,75,65,78,48,67,54,57,56,97,89,32,65,28,72,71,39,53,53,50,52,56,49,60,68,71,46,77,79,73,77,74,74,74,79,78,78,77,82,76,82,79,85,82,92,84,86,88,89,84,84,90,84,86,91,83,83,86,83,90,87,88,84,82,84,81,91,84,132

Sequence (277 aa):
MFESIPKEIIGIAYASEWDHIKQFVKALLSMTLDSEEEYSLIALNAIINNKRYEEYDIQIKSQAQIKLLSSITDFEKISLYQYSEYKRNIINVSKDKNVIVFIAQYMGPEIDHTNYFDFAIYLDSFDLPYFSDNKGNVFECHEIIEIMRRFKPKAPKKVKKLEPPKKLDTFKSEVETYERITKKNAIWRGSETKTFQKWKLRVNKEFREKTGGFPYFKGKITQKYDLYLNNLIKKPVSKKTPPKKSTVKKSTVRSPIAKDTVDKKKPTIKTLTPLNS

Nearest PDB structures (foldseek):
  6ap4-assembly7_M  TM=2.109E-01  e=2.606E-01  Acinetobacter baumannii
  8oj7-assembly1_B  TM=2.503E-01  e=8.209E-01  Human alphaherpesvirus 1 strain KOS
  1dml-assembly2_C  TM=2.525E-01  e=3.649E+00  Human alphaherpesvirus 1
  8ate-assembly1_A  TM=3.565E-01  e=6.478E+00  Citrus sinensis

Mean predicted aligned error: 20.31 Å